Protein AF-A0A8H4YXK9-F1 (afdb_monomer)

Sequence (239 aa):
MLLSTPQQVDAAEDLKSILGGRIAGIFSDATMHTPVSVTDRALAEVRKYEADSCRLEAAALSGSGKNPISDLIAVEDIRALASSLPDIVKGEEDGPARELALYGAWLCGVCLGSQSMSLHHNLCHVLGGTFDLPHAQTHTAVLPHAVAYNAPVTKDTMKKLANVLPDSQGDAIQGLNKLLSQLKVKRALKEFGMKEEDIERATEITLLRPYQNPRKLDRSLIHELIRRAWAGEPARADL

Foldseek 3Di:
DAEAELVCVVVSVVVCVVVVVPDPDYDHNDDPDQDVVRVVVVVVVCVVQVVDQDALPQLQWAQDQDDVVSNVLSLQLLLLQLVLLLCVLVCDPDPPSVVSSVSSSVSVVVSVVRGDDGLLVLLLCLCCVVQVFRRPLSSLQLVLQNSLQLCVQSVVSQQSQLVRQPPCVSGNLSSSLVSSVSNVGDQASVVRPDDPVCLL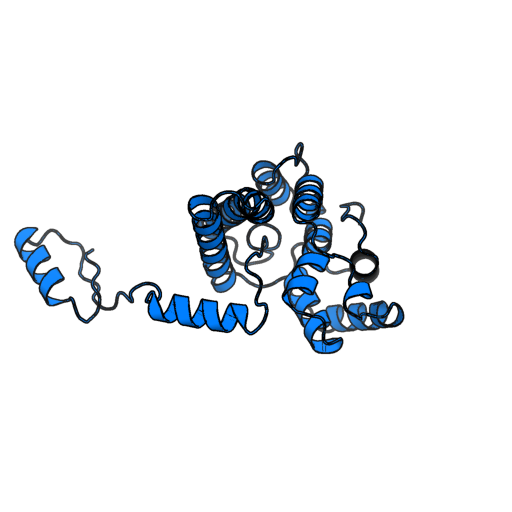VSLCSSPVDDDGTSDPDDSVSSSVSSVCSNGRHRHHNPD

InterPro domains:
  IPR039697 Iron-type alcohol dehydrogenase-like [PTHR11496] (65-230)
  IPR056798 Fe-containing alcohol dehydrogenase-like, C-terminal [PF25137] (65-230)

Nearest PDB structures (foldseek):
  3w5s-assembly1_B  TM=6.979E-01  e=1.175E-13  Rhizobium sp. MTP-10005
  3hl0-assembly1_B  TM=7.006E-01  e=4.838E-13  Agrobacterium fabrum str. C58
  3jzd-assembly1_B  TM=7.041E-01  e=2.088E-12  Cupriavidus pinatubonensis JMP134
  3iv7-assembly1_B  TM=6.778E-01  e=1.266E-10  Corynebacterium glutamicum
  4fr2-assembly1_A-2  TM=8.706E-01  e=1.662E-06  Oenococcus oeni ATCC BAA-1163

Secondary structure (DSSP, 8-state):
-EE--TT-HHHHHHHHHHTTT--S-EE-----S--HHHHHHHHHHHHHTT-------TTT--SS---HHHHHHHHHHHHHHHHHHHHHHHT--SSHHHHHHHHHHHHHHHHHHHS---HHHHHHHHHHHHH---HHHHHHHHHHHHHHHHGGG-HHHHHHHHHHSTT-TT-HHHHHHHHHHHTT----GGGGT--TTHHHHHHHHHHHS----SSPP-HHHHHHHHHHHHHTPPP-S--

pLDDT: mean 75.81, std 17.33, range [29.67, 96.88]

Organism: NCBI:txid48485

Solvent-accessible surface area (backbone atoms only — not comparable to full-atom values): 13112 Å² total; per-residue (Å²): 98,50,75,22,33,74,91,38,44,68,62,51,54,52,50,39,60,75,57,71,65,80,60,86,46,75,46,42,78,42,73,75,74,75,51,67,71,54,48,52,50,48,53,52,51,28,69,71,65,66,57,66,86,74,69,78,52,57,48,65,44,70,54,56,74,88,45,76,64,50,48,50,41,20,50,50,15,37,27,30,34,57,63,15,48,52,44,55,73,70,65,54,78,78,55,68,38,50,53,36,30,51,52,13,42,50,37,34,51,56,35,56,78,65,46,59,76,21,67,48,56,54,44,40,50,48,45,30,72,73,65,69,31,58,65,49,53,43,45,65,23,40,43,56,36,43,42,20,59,30,38,87,76,36,54,70,45,38,48,57,44,11,76,42,32,61,87,12,89,71,34,32,58,53,4,50,51,48,50,50,58,68,60,68,60,80,36,28,40,46,82,59,69,48,57,78,82,48,43,60,58,51,39,51,60,56,62,71,59,92,73,67,40,73,46,81,89,47,70,71,59,48,36,50,42,48,49,35,25,35,72,41,54,82,52,63,73,85,106

Mean predicted aligned error: 12.55 Å

Structure (mmCIF, N/CA/C/O backbone):
data_AF-A0A8H4YXK9-F1
#
_entry.id   AF-A0A8H4YXK9-F1
#
loop_
_atom_site.group_PDB
_atom_site.id
_atom_site.type_symbol
_atom_site.label_atom_id
_atom_site.label_alt_id
_atom_site.label_comp_id
_atom_site.label_asym_id
_atom_site.label_entity_id
_atom_site.label_seq_id
_atom_site.pdbx_PDB_ins_code
_atom_site.Cartn_x
_atom_site.Cartn_y
_atom_site.Cartn_z
_atom_site.occupancy
_atom_site.B_iso_or_equiv
_atom_site.auth_seq_id
_atom_site.auth_comp_id
_atom_site.auth_asym_id
_atom_site.auth_atom_id
_atom_site.pdbx_PDB_model_num
ATOM 1 N N . MET A 1 1 ? -13.801 36.413 4.578 1.00 48.12 1 MET A N 1
ATOM 2 C CA . MET A 1 1 ? -14.317 36.062 3.242 1.00 48.12 1 MET A CA 1
ATOM 3 C C . MET A 1 1 ? -15.538 35.196 3.473 1.00 48.12 1 MET A C 1
ATOM 5 O O . MET A 1 1 ? -15.411 34.250 4.240 1.00 48.12 1 MET A O 1
ATOM 9 N N . LEU A 1 2 ? -16.705 35.570 2.945 1.00 50.09 2 LEU A N 1
ATOM 10 C CA . LEU A 1 2 ? -17.923 34.761 3.068 1.00 50.09 2 LEU A CA 1
ATOM 11 C C . LEU A 1 2 ? -17.994 33.802 1.879 1.00 50.09 2 LEU A C 1
ATOM 13 O O . LEU A 1 2 ? -17.749 34.214 0.746 1.00 50.09 2 LEU A O 1
ATOM 17 N N . LEU A 1 3 ? -18.285 32.535 2.160 1.00 56.91 3 LEU A N 1
ATOM 18 C CA . LEU A 1 3 ? -18.421 31.480 1.164 1.00 56.91 3 LEU A CA 1
ATOM 19 C C . LEU A 1 3 ? -19.886 31.075 1.098 1.00 56.91 3 LEU A C 1
ATOM 21 O O . LEU A 1 3 ? -20.473 30.742 2.127 1.00 56.91 3 LEU A O 1
ATOM 25 N N . SER A 1 4 ? -20.460 31.094 -0.096 1.00 59.53 4 SER A N 1
ATOM 26 C CA . SER A 1 4 ? -21.808 30.590 -0.334 1.00 59.53 4 SER A CA 1
ATOM 27 C C . SER A 1 4 ? -21.852 29.756 -1.599 1.00 59.53 4 SER A C 1
ATOM 29 O O . SER A 1 4 ? -21.008 29.885 -2.487 1.00 59.53 4 SER A O 1
ATOM 31 N N . THR A 1 5 ? -22.839 28.868 -1.650 1.00 67.50 5 THR A N 1
ATOM 32 C CA . THR A 1 5 ? -23.223 28.212 -2.896 1.00 67.50 5 THR A CA 1
ATOM 33 C C . THR A 1 5 ? -23.936 29.216 -3.803 1.00 67.50 5 THR A C 1
ATOM 35 O O . THR A 1 5 ? -24.522 30.180 -3.289 1.00 67.50 5 THR A O 1
ATOM 38 N N . PRO A 1 6 ? -23.978 28.984 -5.127 1.00 70.94 6 PRO A N 1
ATOM 39 C CA . PRO A 1 6 ? -24.663 29.887 -6.053 1.00 70.94 6 PRO A CA 1
ATOM 40 C C . PRO A 1 6 ? -26.143 30.116 -5.710 1.00 70.94 6 PRO A C 1
ATOM 42 O O . PRO A 1 6 ? -26.721 31.129 -6.085 1.00 70.94 6 PRO A O 1
ATOM 45 N N . GLN A 1 7 ? -26.767 29.187 -4.978 1.00 69.19 7 GLN A N 1
ATOM 46 C CA . GLN A 1 7 ? -28.167 29.259 -4.555 1.00 69.19 7 GLN A CA 1
ATOM 47 C C . GLN A 1 7 ? -28.375 30.032 -3.239 1.00 69.19 7 GLN A C 1
ATOM 49 O O . GLN A 1 7 ? -29.514 30.270 -2.852 1.00 69.19 7 GLN A O 1
ATOM 54 N N . GLN A 1 8 ? -27.303 30.397 -2.530 1.00 67.56 8 GLN A N 1
ATOM 55 C CA . GLN A 1 8 ? -27.341 31.020 -1.199 1.00 67.56 8 GLN A CA 1
ATOM 56 C C . GLN A 1 8 ? -26.618 32.377 -1.167 1.00 67.56 8 GLN A C 1
ATOM 58 O O . GLN A 1 8 ? -26.137 32.817 -0.122 1.00 67.56 8 GLN A O 1
ATOM 63 N N . VAL A 1 9 ? -26.519 33.045 -2.318 1.00 75.62 9 VAL A N 1
ATOM 64 C CA . VAL A 1 9 ? -25.865 34.356 -2.460 1.00 75.62 9 VAL A CA 1
ATOM 65 C C . VAL A 1 9 ? -26.577 35.432 -1.648 1.00 75.62 9 VAL A C 1
ATOM 67 O O . VAL A 1 9 ? -25.913 36.184 -0.937 1.00 75.62 9 VAL A O 1
ATOM 70 N N . ASP A 1 10 ? -27.909 35.439 -1.666 1.00 75.94 10 ASP A N 1
ATOM 71 C CA . ASP A 1 10 ? -28.707 36.431 -0.939 1.00 75.94 10 ASP A CA 1
ATOM 72 C C . ASP A 1 10 ? -28.451 36.356 0.576 1.00 75.94 10 ASP A C 1
ATOM 74 O O . ASP A 1 10 ? -28.228 37.372 1.229 1.00 75.94 10 ASP A O 1
ATOM 78 N N . ALA A 1 11 ? -28.320 35.141 1.121 1.00 70.25 11 ALA A N 1
ATOM 79 C CA . ALA A 1 11 ? -27.986 34.931 2.530 1.00 70.25 11 ALA A CA 1
ATOM 80 C C . ALA A 1 11 ? -26.572 35.429 2.895 1.00 70.25 11 ALA A C 1
ATOM 82 O O . ALA A 1 11 ? -26.339 35.870 4.022 1.00 70.25 11 ALA A O 1
ATOM 83 N N . ALA A 1 12 ? -25.615 35.376 1.961 1.00 62.19 12 ALA A N 1
ATOM 84 C CA . ALA A 1 12 ? -24.266 35.904 2.171 1.00 62.19 12 ALA A CA 1
ATOM 85 C C . ALA A 1 12 ? -24.222 37.442 2.115 1.00 62.19 12 ALA A C 1
ATOM 87 O O . ALA A 1 12 ? -23.458 38.061 2.863 1.00 62.19 12 ALA A O 1
ATOM 88 N N . GLU A 1 13 ? -25.048 38.063 1.270 1.00 75.75 13 GLU A N 1
ATOM 89 C CA . GLU A 1 13 ? -25.206 39.523 1.199 1.00 75.75 13 GLU A CA 1
ATOM 90 C C . GLU A 1 13 ? -25.941 40.080 2.433 1.00 75.75 13 GLU A C 1
ATOM 92 O O . GLU A 1 13 ? -25.512 41.089 3.003 1.00 75.75 13 GLU A O 1
ATOM 97 N N . ASP A 1 14 ? -26.951 39.374 2.946 1.00 77.31 14 ASP A N 1
ATOM 98 C CA . ASP A 1 14 ? -27.609 39.727 4.210 1.00 77.31 14 ASP A CA 1
ATOM 99 C C . ASP A 1 14 ? -26.620 39.692 5.386 1.00 77.31 14 ASP A C 1
ATOM 101 O O . ASP A 1 14 ? -26.555 40.617 6.205 1.00 77.31 14 AS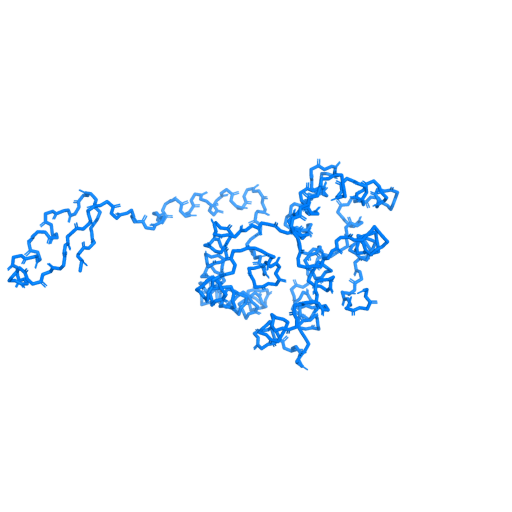P A O 1
ATOM 105 N N . LEU A 1 15 ? -25.761 38.667 5.438 1.00 64.69 15 LEU A N 1
ATOM 106 C CA . LEU A 1 15 ? -24.735 38.542 6.475 1.00 64.69 15 LEU A CA 1
ATOM 107 C C . LEU A 1 15 ? -23.676 39.654 6.391 1.00 64.69 15 LEU A C 1
ATOM 109 O O . LEU A 1 15 ? -23.200 40.142 7.415 1.00 64.69 15 LEU A O 1
ATOM 113 N N . LYS A 1 16 ? -23.313 40.095 5.182 1.00 69.12 16 LYS A N 1
ATOM 114 C CA . LYS A 1 16 ? -22.407 41.237 4.958 1.00 69.12 16 LYS A CA 1
ATOM 115 C C . LYS A 1 16 ? -22.995 42.542 5.491 1.00 69.12 16 LYS A C 1
ATOM 117 O O . LYS A 1 16 ? -22.248 43.350 6.053 1.00 69.12 16 LYS A O 1
ATOM 122 N N . SER A 1 17 ? -24.306 42.728 5.334 1.00 73.38 17 SER A N 1
ATOM 123 C CA . SER A 1 17 ? -25.036 43.877 5.875 1.00 73.38 17 SER A CA 1
ATOM 124 C C . SER A 1 17 ? -25.006 43.878 7.411 1.00 73.38 17 SER A C 1
ATOM 126 O O . SER A 1 17 ? -24.633 44.879 8.026 1.00 73.38 17 SER A O 1
ATOM 128 N N . ILE A 1 18 ? -25.248 42.719 8.036 1.00 73.81 18 ILE A N 1
ATOM 129 C CA . ILE A 1 18 ? -25.162 42.526 9.498 1.00 73.81 18 ILE A CA 1
ATOM 130 C C . ILE A 1 18 ? -23.738 42.764 10.029 1.00 73.81 18 ILE A C 1
ATOM 132 O O . ILE A 1 18 ? -23.553 43.368 11.084 1.00 73.81 18 ILE A O 1
ATOM 136 N N . LEU A 1 19 ? -22.713 42.329 9.291 1.00 62.09 19 LEU A N 1
ATOM 137 C CA . LEU A 1 19 ? -21.301 42.472 9.671 1.00 62.09 19 LEU A CA 1
ATOM 138 C C . LEU A 1 19 ? -20.723 43.875 9.389 1.00 62.09 19 LEU A C 1
ATOM 140 O O . LEU A 1 19 ? -19.514 44.092 9.526 1.00 62.09 19 LEU A O 1
ATOM 144 N N . GLY A 1 20 ? -21.563 44.836 8.989 1.00 70.62 20 GLY A N 1
ATOM 145 C CA . GLY A 1 20 ? -21.175 46.231 8.779 1.00 70.62 20 GLY A CA 1
ATOM 146 C C . GLY A 1 20 ? -20.099 46.409 7.706 1.00 70.62 20 GLY A C 1
ATOM 147 O O . GLY A 1 20 ? -19.230 47.270 7.844 1.00 70.62 20 GLY A O 1
ATOM 148 N N . GLY A 1 21 ? -20.092 45.551 6.680 1.00 58.91 21 GLY A N 1
ATOM 149 C CA . GLY A 1 21 ? -19.149 45.633 5.560 1.00 58.91 21 GLY A CA 1
ATOM 150 C C . GLY A 1 21 ? -17.699 45.247 5.881 1.00 58.91 21 GLY A C 1
ATOM 151 O O . GLY A 1 21 ? -16.841 45.361 5.008 1.00 58.91 21 GLY A O 1
ATOM 152 N N . ARG A 1 22 ? -17.391 44.751 7.089 1.00 62.31 22 ARG A N 1
ATOM 153 C CA . ARG A 1 22 ? -16.028 44.330 7.481 1.00 62.31 22 ARG A CA 1
ATOM 154 C C . ARG A 1 22 ? -15.685 42.921 6.992 1.00 62.31 22 ARG A C 1
ATOM 156 O O . ARG A 1 22 ? -15.296 42.057 7.775 1.00 62.31 22 ARG A O 1
ATOM 163 N N . ILE A 1 23 ? -15.832 42.673 5.694 1.00 61.47 23 ILE A N 1
ATOM 164 C CA . ILE A 1 23 ? -15.469 41.395 5.076 1.00 61.47 23 ILE A CA 1
ATOM 165 C C . ILE A 1 23 ? -14.460 41.607 3.948 1.00 61.47 23 ILE A C 1
ATOM 167 O O . ILE A 1 23 ? -14.556 42.554 3.180 1.00 61.47 23 ILE A O 1
ATOM 171 N N . ALA A 1 24 ? -13.501 40.687 3.829 1.00 53.31 24 ALA A N 1
ATOM 172 C CA . ALA A 1 24 ? -12.475 40.725 2.781 1.00 53.31 24 ALA A CA 1
ATOM 173 C C . ALA A 1 24 ? -13.008 40.417 1.361 1.00 53.31 24 ALA A C 1
ATOM 175 O O . ALA A 1 24 ? -12.283 40.602 0.392 1.00 53.31 24 ALA A O 1
ATOM 176 N N . GLY A 1 25 ? -14.245 39.919 1.233 1.00 61.25 25 GLY A N 1
ATOM 177 C CA . GLY A 1 25 ? -14.867 39.530 -0.038 1.00 61.25 25 GLY A CA 1
ATOM 178 C C . GLY A 1 25 ? -15.913 38.423 0.131 1.00 61.25 25 GLY A C 1
ATOM 179 O O . GLY A 1 25 ? -15.961 37.775 1.185 1.00 61.25 25 GLY A O 1
ATOM 180 N N . ILE A 1 26 ? -16.734 38.217 -0.900 1.00 66.62 26 ILE A N 1
ATOM 181 C CA . ILE A 1 26 ? -17.694 37.109 -1.021 1.00 66.62 26 ILE A CA 1
ATOM 182 C C . ILE A 1 26 ? -17.270 36.254 -2.215 1.00 66.62 26 ILE A C 1
ATOM 184 O O . ILE A 1 26 ? -16.967 36.795 -3.275 1.00 66.62 26 ILE A O 1
ATOM 188 N N . PHE A 1 27 ? -17.238 34.937 -2.033 1.00 61.22 27 PHE A N 1
ATOM 189 C CA . PHE A 1 27 ? -17.044 33.972 -3.110 1.00 61.22 27 PHE A CA 1
ATOM 190 C C . PHE A 1 27 ? -18.246 33.022 -3.125 1.00 61.22 27 PHE A C 1
ATOM 192 O O . PHE A 1 27 ? -18.444 32.235 -2.198 1.00 61.22 27 PHE A O 1
ATOM 199 N N . SER A 1 28 ? -19.068 33.164 -4.162 1.00 60.66 28 SER A N 1
ATOM 200 C CA . SER A 1 28 ? -20.403 32.566 -4.300 1.00 60.66 28 SER A CA 1
ATOM 201 C C . SER A 1 28 ? -20.448 31.299 -5.155 1.00 60.66 28 SER A C 1
ATOM 203 O O . SER A 1 28 ? -21.519 30.739 -5.361 1.00 60.66 28 SER A O 1
ATOM 205 N N . ASP A 1 29 ? -19.299 30.836 -5.646 1.00 56.34 29 ASP A N 1
ATOM 206 C CA . ASP A 1 29 ? -19.180 29.590 -6.413 1.00 56.34 29 ASP A CA 1
ATOM 207 C C . ASP A 1 29 ? -18.683 28.431 -5.538 1.00 56.34 29 ASP A C 1
ATOM 209 O O . ASP A 1 29 ? -18.091 27.461 -6.022 1.00 56.34 29 ASP A O 1
ATOM 213 N N . ALA A 1 30 ? -18.894 28.513 -4.219 1.00 50.09 30 ALA A N 1
ATOM 214 C CA . ALA A 1 30 ? -18.532 27.420 -3.334 1.00 50.09 30 ALA A CA 1
ATOM 215 C C . ALA A 1 30 ? -19.411 26.209 -3.673 1.00 50.09 30 ALA A C 1
ATOM 217 O O . ALA A 1 30 ? -20.628 26.219 -3.502 1.00 50.09 30 ALA A O 1
ATOM 218 N N . THR A 1 31 ? -18.797 25.147 -4.183 1.00 46.91 31 THR A N 1
ATOM 219 C CA . THR A 1 31 ? -19.505 23.896 -4.453 1.00 46.91 31 THR A CA 1
ATOM 220 C C . THR A 1 31 ? -19.620 23.130 -3.139 1.00 46.91 31 THR A C 1
ATOM 222 O O . THR A 1 31 ? -18.604 22.898 -2.479 1.00 46.91 31 THR A O 1
ATOM 225 N N . MET A 1 32 ? -20.838 22.752 -2.728 1.00 40.69 32 MET A N 1
ATOM 226 C CA . MET A 1 32 ? -20.989 21.869 -1.568 1.00 40.69 32 MET A CA 1
ATOM 227 C C . MET A 1 32 ? -20.260 20.559 -1.847 1.00 40.69 32 MET A C 1
ATOM 229 O O . MET A 1 32 ? -20.418 19.962 -2.914 1.00 40.69 32 MET A O 1
ATOM 233 N N . HIS A 1 33 ? -19.471 20.125 -0.866 1.00 52.78 33 HIS A N 1
ATOM 234 C CA . HIS A 1 33 ? -18.945 18.768 -0.786 1.00 52.78 33 HIS A CA 1
ATOM 235 C C . HIS A 1 33 ? -20.072 17.780 -1.103 1.00 52.78 33 HIS A C 1
ATOM 237 O O . HIS A 1 33 ? -21.235 18.022 -0.776 1.00 52.78 33 HIS A O 1
ATOM 243 N N . THR A 1 34 ? -19.701 16.719 -1.815 1.00 40.50 34 THR A N 1
ATOM 244 C CA . THR A 1 34 ? -20.564 15.754 -2.498 1.00 40.50 34 THR A CA 1
ATOM 245 C C . THR A 1 34 ? -21.905 15.547 -1.779 1.00 40.50 34 THR A C 1
ATOM 247 O O . THR A 1 34 ? -21.900 15.088 -0.634 1.00 40.50 34 THR A O 1
ATOM 250 N N . PRO A 1 35 ? -23.054 15.873 -2.412 1.00 52.06 35 PRO A N 1
ATOM 251 C CA . PRO A 1 35 ? -24.367 15.649 -1.816 1.00 52.06 35 PRO A CA 1
ATOM 252 C C . PRO A 1 35 ? -24.483 14.214 -1.303 1.00 52.06 35 PRO A C 1
ATOM 254 O O . PRO A 1 35 ? -24.016 13.298 -1.978 1.00 52.06 35 PRO A O 1
ATOM 257 N N . VAL A 1 36 ? -25.131 14.000 -0.154 1.00 49.38 36 VAL A N 1
ATOM 258 C CA . VAL A 1 36 ? -25.289 12.656 0.442 1.00 49.38 36 VAL A CA 1
ATOM 259 C C . VAL A 1 36 ? -25.860 11.664 -0.576 1.00 49.38 36 VAL A C 1
ATOM 261 O O . VAL A 1 36 ? -25.389 10.544 -0.661 1.00 49.38 36 VAL A O 1
ATOM 264 N N . SER A 1 37 ? -26.746 12.110 -1.469 1.00 45.97 37 SER A N 1
ATOM 265 C CA . SER A 1 37 ? -27.282 11.298 -2.568 1.00 45.97 37 SER A CA 1
ATOM 266 C C . SER A 1 37 ? -26.252 10.893 -3.633 1.00 45.97 37 SER A C 1
ATOM 268 O O . SER A 1 37 ? -26.399 9.850 -4.267 1.00 45.97 37 SER A O 1
ATOM 270 N N . VAL A 1 38 ? -25.208 11.693 -3.855 1.00 47.91 38 VAL A N 1
ATOM 271 C CA . VAL A 1 38 ? -24.070 11.350 -4.720 1.00 47.91 38 VAL A CA 1
ATOM 272 C C . VAL A 1 38 ? -23.116 10.416 -3.982 1.00 47.91 38 VAL A C 1
ATOM 274 O O . VAL A 1 38 ? -22.637 9.469 -4.594 1.00 47.91 38 VAL A O 1
ATOM 277 N N . THR A 1 39 ? -22.904 10.616 -2.679 1.00 43.12 39 THR A N 1
ATOM 278 C CA . THR A 1 39 ? -22.145 9.690 -1.824 1.00 43.12 39 THR A CA 1
ATOM 279 C C . THR A 1 39 ? -22.833 8.329 -1.728 1.00 43.12 39 THR A C 1
ATOM 281 O O . THR A 1 39 ? -22.174 7.316 -1.900 1.00 43.12 39 THR A O 1
ATOM 284 N N . ASP A 1 40 ? -24.153 8.275 -1.574 1.00 51.25 40 ASP A N 1
ATOM 285 C CA . ASP A 1 40 ? -24.931 7.033 -1.534 1.00 51.25 40 ASP A CA 1
ATOM 286 C C . ASP A 1 40 ? -24.907 6.309 -2.878 1.00 51.25 40 ASP A C 1
ATOM 288 O O . ASP A 1 40 ? -24.752 5.090 -2.930 1.00 51.25 40 ASP A O 1
ATOM 292 N N . ARG A 1 41 ? -24.993 7.052 -3.988 1.00 51.66 41 ARG A N 1
ATOM 293 C CA . ARG A 1 41 ? -24.840 6.492 -5.339 1.00 51.66 41 ARG A CA 1
ATOM 294 C C . ARG A 1 41 ? -23.415 6.013 -5.602 1.00 51.66 41 ARG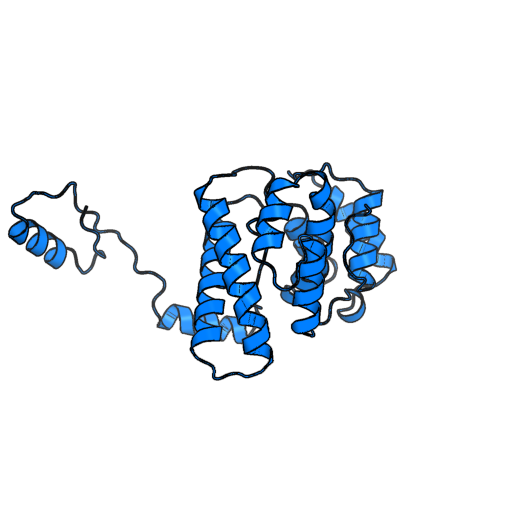 A C 1
ATOM 296 O O . ARG A 1 41 ? -23.243 4.960 -6.205 1.00 51.66 41 ARG A O 1
ATOM 303 N N . ALA A 1 42 ? -22.408 6.742 -5.128 1.00 43.03 42 ALA A N 1
ATOM 304 C CA . ALA A 1 42 ? -21.013 6.330 -5.208 1.00 43.03 42 ALA A CA 1
ATOM 305 C C . ALA A 1 42 ? -20.756 5.091 -4.340 1.00 43.03 42 ALA A C 1
ATOM 307 O O . ALA A 1 42 ? -20.137 4.156 -4.821 1.00 43.03 42 ALA A O 1
ATOM 308 N N . LEU A 1 43 ? -21.299 5.019 -3.120 1.00 45.84 43 LEU A N 1
ATOM 309 C CA . LEU A 1 43 ? -21.234 3.850 -2.236 1.00 45.84 43 LEU A CA 1
ATOM 310 C C . LEU A 1 43 ? -22.004 2.648 -2.805 1.00 45.84 43 LEU A C 1
ATOM 312 O O . LEU A 1 43 ? -21.609 1.506 -2.580 1.00 45.84 43 LEU A O 1
ATOM 316 N N . ALA A 1 44 ? -23.094 2.878 -3.540 1.00 47.75 44 ALA A N 1
ATOM 317 C CA . ALA A 1 44 ? -23.831 1.830 -4.240 1.00 47.75 44 ALA A CA 1
ATOM 318 C C . ALA A 1 44 ? -23.044 1.280 -5.440 1.00 47.75 44 ALA A C 1
ATOM 320 O O . ALA A 1 44 ? -22.992 0.066 -5.615 1.00 47.75 44 ALA A O 1
ATOM 321 N N . GLU A 1 45 ? -22.377 2.136 -6.219 1.00 45.53 45 GLU A N 1
ATOM 322 C CA . GLU A 1 45 ? -21.472 1.701 -7.294 1.00 45.53 45 GLU A CA 1
ATOM 323 C C . GLU A 1 45 ? -20.187 1.061 -6.730 1.00 45.53 45 GLU A C 1
ATOM 325 O O . GLU A 1 45 ? -19.738 0.039 -7.236 1.00 45.53 45 GLU A O 1
ATOM 330 N N . VAL A 1 46 ? -19.651 1.556 -5.612 1.00 41.06 46 VAL A N 1
ATOM 331 C CA . VAL A 1 46 ? -18.517 0.958 -4.885 1.00 41.06 46 VAL A CA 1
ATOM 332 C C . VAL A 1 46 ? -18.831 -0.468 -4.424 1.00 41.06 46 VAL A C 1
ATOM 334 O O . VAL A 1 46 ? -18.008 -1.360 -4.608 1.00 41.06 46 VAL A O 1
ATOM 337 N N . ARG A 1 47 ? -20.042 -0.725 -3.910 1.00 43.06 47 ARG A N 1
ATOM 338 C CA . ARG A 1 47 ? -20.510 -2.087 -3.573 1.00 43.06 47 ARG A CA 1
ATOM 339 C C . ARG A 1 47 ? -20.704 -2.979 -4.799 1.00 43.06 47 ARG A C 1
ATOM 341 O O . ARG A 1 47 ? -20.658 -4.196 -4.675 1.00 43.06 47 ARG A O 1
ATOM 348 N N . LYS A 1 48 ? -20.945 -2.382 -5.966 1.00 36.34 48 LYS A N 1
ATOM 349 C CA . LYS A 1 48 ? -21.180 -3.078 -7.236 1.00 36.34 48 LYS A CA 1
ATOM 350 C C . LYS A 1 48 ? -19.881 -3.509 -7.922 1.00 36.34 48 LYS A C 1
ATOM 352 O O . LYS A 1 48 ? -19.890 -4.501 -8.640 1.00 36.34 48 LYS A O 1
ATOM 357 N N . TYR A 1 49 ? -18.791 -2.776 -7.691 1.00 34.72 49 TYR A N 1
ATOM 358 C CA . TYR A 1 49 ? -17.464 -3.038 -8.260 1.00 34.72 49 TYR A CA 1
ATOM 359 C C . TYR A 1 49 ? -16.437 -3.563 -7.246 1.00 34.72 49 TYR A C 1
ATOM 361 O O . TYR A 1 49 ? -15.259 -3.613 -7.583 1.00 34.72 49 TYR A O 1
ATOM 369 N N . GLU A 1 50 ? -16.846 -3.902 -6.015 1.00 33.28 50 GLU A N 1
ATOM 370 C CA . GLU A 1 50 ? -15.915 -4.218 -4.912 1.00 33.28 50 GLU A CA 1
ATOM 371 C C . GLU A 1 50 ? -14.798 -3.157 -4.780 1.00 33.28 50 GLU A C 1
ATOM 373 O O . GLU A 1 50 ? -13.615 -3.462 -4.638 1.00 33.28 50 GLU A O 1
ATOM 378 N N . ALA A 1 51 ? -15.150 -1.873 -4.914 1.00 29.67 51 ALA A N 1
ATOM 379 C CA . ALA A 1 51 ? -14.166 -0.797 -4.945 1.00 29.67 51 ALA A CA 1
ATOM 380 C C . ALA A 1 51 ? -13.678 -0.480 -3.521 1.00 29.67 51 ALA A C 1
ATOM 382 O O . ALA A 1 51 ? -14.226 0.380 -2.833 1.00 29.67 51 ALA A O 1
ATOM 383 N N . ASP A 1 52 ? -12.649 -1.196 -3.070 1.00 37.19 52 ASP A N 1
ATOM 384 C CA . ASP A 1 52 ? -12.171 -1.088 -1.694 1.00 37.19 52 ASP A CA 1
ATOM 385 C C . ASP A 1 52 ? -11.583 0.291 -1.365 1.00 37.19 52 ASP A C 1
ATOM 387 O O . ASP A 1 52 ? -10.580 0.764 -1.914 1.00 37.19 52 ASP A O 1
ATOM 391 N N . SER A 1 53 ? -12.208 0.908 -0.370 1.00 30.69 53 SER A N 1
ATOM 392 C CA . SER A 1 53 ? -11.693 2.017 0.412 1.00 30.69 53 SER A CA 1
ATOM 393 C C . SER A 1 53 ? -10.584 1.528 1.344 1.00 30.69 53 SER A C 1
ATOM 395 O O . SER A 1 53 ? -10.879 0.909 2.364 1.00 30.69 53 SER A O 1
ATOM 397 N N . CYS A 1 54 ? -9.327 1.817 1.001 1.00 30.52 54 CYS A N 1
ATOM 398 C CA . CYS A 1 54 ? -8.240 2.202 1.915 1.00 30.52 54 CYS A CA 1
ATOM 399 C C . CYS A 1 54 ? -6.913 2.229 1.138 1.00 30.52 54 CYS A C 1
ATOM 401 O O . CYS A 1 54 ? -6.416 1.184 0.718 1.00 30.52 54 CYS A O 1
ATOM 403 N N . ARG A 1 55 ? -6.315 3.410 0.936 1.00 41.47 55 ARG A N 1
ATOM 404 C CA . ARG A 1 55 ? -5.004 3.542 0.277 1.00 41.47 55 ARG A CA 1
ATOM 405 C C . ARG A 1 55 ? -4.054 4.364 1.139 1.00 41.47 55 ARG A C 1
ATOM 407 O O . ARG A 1 55 ? -4.175 5.577 1.212 1.00 41.47 55 ARG A O 1
ATOM 414 N N . LEU A 1 56 ? -3.085 3.697 1.767 1.00 38.03 56 LEU A N 1
ATOM 415 C CA . LEU A 1 56 ? -2.067 4.284 2.662 1.00 38.03 56 LEU A CA 1
ATOM 416 C C . LEU A 1 56 ? -0.935 5.020 1.902 1.00 38.03 56 LEU A C 1
ATOM 418 O O . LEU A 1 56 ? 0.232 4.972 2.292 1.00 38.03 56 LEU A O 1
ATOM 422 N N . GLU A 1 57 ? -1.227 5.633 0.757 1.00 45.75 57 GLU A N 1
ATOM 423 C CA . GLU A 1 57 ? -0.196 5.972 -0.233 1.00 45.75 57 GLU A CA 1
ATOM 424 C C . GLU A 1 57 ? 0.417 7.361 -0.099 1.00 45.75 57 GLU A C 1
ATOM 426 O O . GLU A 1 57 ? 1.556 7.576 -0.520 1.00 45.75 57 GLU A O 1
ATOM 431 N N . ALA A 1 58 ? -0.299 8.303 0.504 1.00 41.34 58 ALA A N 1
ATOM 432 C CA . ALA A 1 58 ? 0.013 9.713 0.337 1.00 41.34 58 ALA A CA 1
ATOM 433 C C . ALA A 1 58 ? 1.316 10.162 1.022 1.00 41.34 58 ALA A C 1
ATOM 435 O O . ALA A 1 58 ? 1.943 11.125 0.581 1.00 41.34 58 ALA A O 1
ATOM 436 N N . ALA A 1 59 ? 1.755 9.472 2.082 1.00 41.03 59 ALA A N 1
ATOM 437 C CA . ALA A 1 59 ? 2.973 9.855 2.796 1.00 41.03 59 ALA A CA 1
ATOM 438 C C . ALA A 1 59 ? 4.196 9.093 2.276 1.00 41.03 59 ALA A C 1
ATOM 440 O O . ALA A 1 59 ? 5.304 9.630 2.290 1.00 41.03 59 ALA A O 1
ATOM 441 N N . ALA A 1 60 ? 4.009 7.848 1.824 1.00 41.88 60 ALA A N 1
ATOM 442 C CA . ALA A 1 60 ? 5.087 6.879 1.649 1.00 41.88 60 ALA A CA 1
ATOM 443 C C . ALA A 1 60 ? 5.901 7.038 0.350 1.00 41.88 60 ALA A C 1
ATOM 445 O O . ALA A 1 60 ? 6.998 6.484 0.245 1.00 41.88 60 ALA A O 1
ATOM 446 N N . LEU A 1 61 ? 5.381 7.759 -0.649 1.00 49.22 61 LEU A N 1
ATOM 447 C CA . LEU A 1 61 ? 5.724 7.468 -2.046 1.00 49.22 61 LEU A CA 1
ATOM 448 C C . LEU A 1 61 ? 6.102 8.663 -2.938 1.00 49.22 61 LEU A C 1
ATOM 450 O O . LEU A 1 61 ? 6.362 8.465 -4.127 1.00 49.22 61 LEU A O 1
ATOM 454 N N . SER A 1 62 ? 6.211 9.880 -2.410 1.00 47.53 62 SER A N 1
ATOM 455 C CA . SER A 1 62 ? 6.174 11.074 -3.272 1.00 47.53 62 SER A CA 1
ATOM 456 C C . SER A 1 62 ? 7.567 11.613 -3.624 1.00 47.53 62 SER A C 1
ATOM 458 O O . SER A 1 62 ? 8.290 12.144 -2.777 1.00 47.53 62 SER A O 1
ATOM 460 N N . GLY A 1 63 ? 7.941 11.468 -4.901 1.00 44.84 63 GLY A N 1
ATOM 461 C CA . GLY A 1 63 ? 9.187 11.972 -5.499 1.00 44.84 63 GLY A CA 1
ATOM 462 C C . GLY A 1 63 ? 9.126 13.423 -6.006 1.00 44.84 63 GLY A C 1
ATOM 463 O O . GLY A 1 63 ? 10.167 14.061 -6.112 1.00 44.84 63 GLY A O 1
ATOM 464 N N . SER A 1 64 ? 7.938 13.983 -6.265 1.00 40.44 64 SER A N 1
ATOM 465 C CA . SER A 1 64 ? 7.760 15.361 -6.761 1.00 40.44 64 SER A CA 1
ATOM 466 C C . SER A 1 64 ? 6.423 15.954 -6.301 1.00 40.44 64 SER A C 1
ATOM 468 O O . SER A 1 64 ? 5.417 15.255 -6.308 1.00 40.44 64 SER A O 1
ATOM 470 N N . GLY A 1 65 ? 6.405 17.230 -5.888 1.00 48.66 65 GLY A N 1
ATOM 471 C CA . GLY A 1 65 ? 5.187 17.922 -5.424 1.00 48.66 65 GLY A CA 1
ATOM 472 C C . GLY A 1 65 ? 4.962 17.943 -3.904 1.00 48.66 65 GLY A C 1
ATOM 473 O O . GLY A 1 65 ? 3.872 18.295 -3.459 1.00 48.66 65 GLY A O 1
ATOM 474 N N . LYS A 1 66 ? 5.980 17.595 -3.098 1.00 55.50 66 LYS A N 1
ATOM 475 C CA . LYS A 1 66 ? 5.906 17.674 -1.630 1.00 55.50 66 LYS A CA 1
ATOM 476 C C . LYS A 1 66 ? 5.545 19.089 -1.193 1.00 55.50 66 LYS A C 1
ATOM 478 O O . LYS A 1 66 ? 6.293 20.031 -1.449 1.00 55.50 66 LYS A O 1
ATOM 483 N N . ASN A 1 67 ? 4.441 19.216 -0.474 1.00 62.09 67 ASN A N 1
ATOM 484 C CA . ASN A 1 67 ? 4.150 20.405 0.302 1.00 62.09 67 ASN A CA 1
ATOM 485 C C . ASN A 1 67 ? 3.746 19.976 1.726 1.00 62.09 67 ASN A C 1
ATOM 487 O O . ASN A 1 67 ? 3.199 18.883 1.900 1.00 62.09 67 ASN A O 1
ATOM 491 N N . PRO A 1 68 ? 4.011 20.806 2.749 1.00 68.88 68 PRO A N 1
ATOM 492 C CA . PRO A 1 68 ? 3.738 20.444 4.140 1.00 68.88 68 PRO A CA 1
ATOM 493 C C . PRO A 1 68 ? 2.271 20.098 4.430 1.00 68.88 68 PRO A C 1
ATOM 495 O O . PRO A 1 68 ? 2.003 19.343 5.358 1.00 68.88 68 PRO A O 1
ATOM 498 N N . ILE A 1 69 ? 1.330 20.635 3.646 1.00 74.19 69 ILE A N 1
ATOM 499 C CA . ILE A 1 69 ? -0.104 20.382 3.812 1.00 74.19 69 ILE A CA 1
ATOM 500 C C . ILE A 1 69 ? -0.455 18.974 3.340 1.00 74.19 69 ILE A C 1
ATOM 502 O O . ILE A 1 69 ? -1.103 18.236 4.071 1.00 74.19 69 ILE A O 1
ATOM 506 N N . SER A 1 70 ? 0.017 18.564 2.165 1.00 71.50 70 SER A N 1
ATOM 507 C CA . SER A 1 70 ? -0.202 17.208 1.669 1.00 71.50 70 SER A CA 1
ATOM 508 C C . SER A 1 70 ? 0.479 16.166 2.557 1.00 71.50 70 SER A C 1
ATOM 510 O O . SER A 1 70 ? -0.110 15.124 2.803 1.00 71.50 70 SER A O 1
ATOM 512 N N . ASP A 1 71 ? 1.665 16.456 3.104 1.00 74.50 71 ASP A N 1
ATOM 513 C CA . ASP A 1 71 ? 2.317 15.592 4.099 1.00 74.50 71 ASP A CA 1
ATOM 514 C C . ASP A 1 71 ? 1.466 15.439 5.375 1.00 74.50 71 ASP A C 1
ATOM 516 O O . ASP A 1 71 ? 1.393 14.349 5.941 1.00 74.50 71 ASP A O 1
ATOM 520 N N . LEU A 1 72 ? 0.839 16.524 5.841 1.00 80.56 72 LEU A N 1
ATOM 521 C CA . LEU A 1 72 ? -0.024 16.510 7.023 1.00 80.56 72 LEU A CA 1
ATOM 522 C C . LEU A 1 72 ? -1.296 15.690 6.775 1.00 80.56 72 LEU A C 1
ATOM 524 O O . LEU A 1 72 ? -1.625 14.823 7.581 1.00 80.56 72 LEU A O 1
ATOM 528 N N 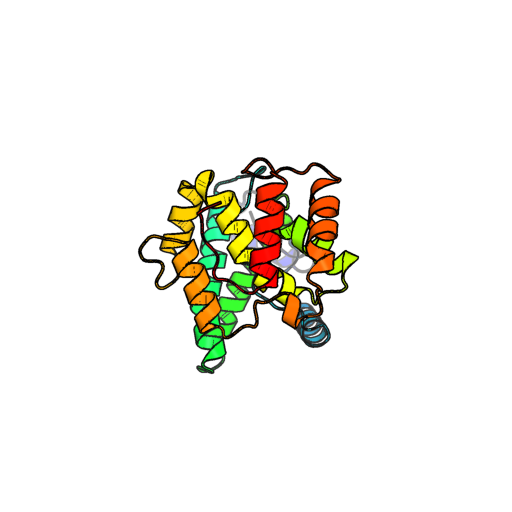. ILE A 1 73 ? -1.974 15.942 5.650 1.00 82.31 73 ILE A N 1
ATOM 529 C CA . ILE A 1 73 ? -3.181 15.212 5.234 1.00 82.31 73 ILE A CA 1
ATOM 530 C C . ILE A 1 73 ? -2.861 13.722 5.080 1.00 82.31 73 ILE A C 1
ATOM 532 O O . ILE A 1 73 ? -3.609 12.885 5.571 1.00 82.31 73 ILE A O 1
ATOM 536 N N . ALA A 1 74 ? -1.718 13.399 4.476 1.00 80.44 74 ALA A N 1
ATOM 537 C CA . ALA A 1 74 ? -1.278 12.032 4.261 1.00 80.44 74 ALA A CA 1
ATOM 538 C C . ALA A 1 74 ? -1.031 11.251 5.556 1.00 80.44 74 ALA A C 1
ATOM 540 O O . ALA A 1 74 ? -1.413 10.096 5.693 1.00 80.44 74 ALA A O 1
ATOM 541 N N . VAL A 1 75 ? -0.355 11.865 6.526 1.00 86.44 75 VAL A N 1
ATOM 542 C CA . VAL A 1 75 ? -0.106 11.211 7.817 1.00 86.44 75 VAL A CA 1
ATOM 543 C C . VAL A 1 75 ? -1.420 10.993 8.570 1.00 86.44 75 VAL A C 1
ATOM 545 O O . VAL A 1 75 ? -1.596 9.950 9.200 1.00 86.44 75 VAL A O 1
ATOM 548 N N . GLU A 1 76 ? -2.345 11.949 8.480 1.00 88.50 76 GLU A N 1
ATOM 549 C CA . GLU A 1 76 ? -3.655 11.858 9.118 1.00 88.50 76 GLU A CA 1
ATOM 550 C C . GLU A 1 76 ? -4.557 10.804 8.466 1.00 88.50 76 GLU A C 1
ATOM 552 O O . GLU A 1 76 ? -5.232 10.060 9.179 1.00 88.50 76 GLU A O 1
ATOM 557 N N . ASP A 1 77 ? -4.526 10.675 7.136 1.00 86.50 77 ASP A N 1
ATOM 558 C CA . ASP A 1 77 ? -5.277 9.635 6.431 1.00 86.50 77 ASP A CA 1
ATOM 559 C C . ASP A 1 77 ? -4.813 8.231 6.842 1.00 86.50 77 ASP A C 1
ATOM 561 O O . ASP A 1 77 ? -5.633 7.385 7.213 1.00 86.50 77 ASP A O 1
ATOM 565 N N . ILE A 1 78 ? -3.495 8.027 6.912 1.00 87.62 78 ILE A N 1
ATOM 566 C CA . ILE A 1 78 ? -2.883 6.761 7.306 1.00 87.62 78 ILE A CA 1
ATOM 567 C C . ILE A 1 78 ? -3.248 6.439 8.745 1.00 87.62 78 ILE A C 1
ATOM 569 O O . ILE A 1 78 ? -3.630 5.307 9.033 1.00 87.62 78 ILE A O 1
ATOM 573 N N . ARG A 1 79 ? -3.163 7.426 9.642 1.00 91.50 79 ARG A N 1
ATOM 574 C CA . ARG A 1 79 ? -3.546 7.270 11.046 1.00 91.50 79 ARG A CA 1
ATOM 575 C C . ARG A 1 79 ? -5.007 6.846 11.166 1.00 91.50 79 ARG A C 1
ATOM 577 O O . ARG A 1 79 ? -5.291 5.862 11.845 1.00 91.50 79 ARG A O 1
ATOM 584 N N . ALA A 1 80 ? -5.915 7.568 10.508 1.00 89.06 80 ALA A N 1
ATOM 585 C CA . ALA A 1 80 ? -7.350 7.315 10.569 1.00 89.06 80 ALA A CA 1
ATOM 586 C C . ALA A 1 80 ? -7.702 5.916 10.047 1.00 89.06 80 ALA A C 1
ATOM 588 O O . ALA A 1 80 ? -8.454 5.183 10.693 1.00 89.06 80 ALA A O 1
ATOM 589 N N . LEU A 1 81 ? -7.124 5.513 8.914 1.00 86.19 81 LEU A N 1
ATOM 590 C CA . LEU A 1 81 ? -7.352 4.201 8.308 1.00 86.19 81 LEU A CA 1
ATOM 591 C C . LEU A 1 81 ? -6.726 3.069 9.134 1.00 86.19 81 LEU A C 1
ATOM 593 O O . LEU A 1 81 ? -7.378 2.059 9.392 1.00 86.19 81 LEU A O 1
ATOM 597 N N . ALA A 1 82 ? -5.487 3.238 9.596 1.00 86.94 82 ALA A N 1
ATOM 598 C CA . ALA A 1 82 ? -4.788 2.223 10.377 1.00 86.94 82 ALA A CA 1
ATOM 599 C C . ALA A 1 82 ? -5.448 1.961 11.739 1.00 86.94 82 ALA A C 1
ATOM 601 O O . ALA A 1 82 ? -5.404 0.827 12.212 1.00 86.94 82 ALA A O 1
ATOM 602 N N . SER A 1 83 ? -6.079 2.971 12.353 1.00 88.69 83 SER A N 1
ATOM 603 C CA . SER A 1 83 ? -6.833 2.785 13.596 1.00 88.69 83 SER A CA 1
ATOM 604 C C . SER A 1 83 ? -8.245 2.239 13.375 1.00 88.69 83 SER A C 1
ATOM 606 O O . SER A 1 83 ? -8.705 1.443 14.178 1.00 88.69 83 SER A O 1
ATOM 608 N N . SER A 1 84 ? -8.942 2.650 12.311 1.00 85.19 84 SER A N 1
ATOM 609 C CA . SER A 1 84 ? -10.359 2.293 12.114 1.00 85.19 84 SER A CA 1
ATOM 610 C C . SER A 1 84 ? -10.576 0.915 11.495 1.00 85.19 84 SER A C 1
ATOM 612 O O . SER A 1 84 ? -11.505 0.205 11.878 1.00 85.19 84 SER A O 1
ATOM 614 N N . LEU A 1 85 ? -9.739 0.513 10.535 1.00 83.00 85 LEU A N 1
ATOM 615 C CA . LEU A 1 85 ? -9.961 -0.728 9.796 1.00 83.00 85 LEU A CA 1
ATOM 616 C C . LEU A 1 85 ? -9.932 -1.991 10.674 1.00 83.00 85 LEU A C 1
ATOM 618 O O . LEU A 1 85 ? -10.794 -2.849 10.469 1.00 83.00 85 LEU A O 1
ATOM 622 N N . PRO A 1 86 ? -9.008 -2.146 11.647 1.00 84.81 86 PRO A N 1
ATOM 623 C CA . PRO A 1 86 ? -9.032 -3.306 12.533 1.00 84.81 86 PRO A CA 1
ATOM 624 C C . PRO A 1 86 ? -10.336 -3.428 13.326 1.00 84.81 86 PRO A C 1
ATOM 626 O O . PRO A 1 86 ? -10.814 -4.543 13.521 1.00 84.81 86 PRO A O 1
ATOM 629 N N . ASP A 1 87 ? -10.924 -2.310 13.751 1.00 82.44 87 ASP A N 1
ATOM 630 C CA . ASP A 1 87 ? -12.158 -2.302 14.544 1.00 82.44 87 ASP A CA 1
ATOM 631 C C . ASP A 1 87 ? -13.385 -2.609 13.672 1.00 82.44 87 ASP A C 1
ATOM 633 O O . ASP A 1 87 ? -14.236 -3.410 14.064 1.00 82.44 87 ASP A O 1
ATOM 637 N N . ILE A 1 88 ? -13.408 -2.113 12.426 1.00 80.75 88 ILE A N 1
ATOM 638 C CA . ILE A 1 88 ? -14.416 -2.501 11.422 1.00 80.75 88 ILE A CA 1
ATOM 639 C C . ILE A 1 88 ? -14.379 -4.015 11.166 1.00 80.75 88 ILE A C 1
ATOM 641 O O . ILE A 1 88 ? -15.427 -4.655 11.089 1.00 80.75 88 ILE A O 1
ATOM 645 N N . VAL A 1 89 ? -13.187 -4.613 11.061 1.00 79.00 89 VAL A N 1
ATOM 646 C CA . VAL A 1 89 ? -13.030 -6.063 10.836 1.00 79.00 89 VAL A CA 1
ATOM 647 C C . VAL A 1 89 ? -13.486 -6.893 12.045 1.00 79.00 89 VAL A C 1
ATOM 649 O O . VAL A 1 89 ? -13.944 -8.023 11.868 1.00 79.00 89 VAL A O 1
ATOM 652 N N . LYS A 1 90 ? -13.385 -6.363 13.270 1.00 79.50 90 LYS A N 1
ATOM 653 C CA . LYS A 1 90 ? -13.876 -7.034 14.489 1.00 79.50 90 LYS A CA 1
ATOM 654 C C . LYS A 1 90 ? -15.398 -6.968 14.647 1.00 79.50 90 LYS A C 1
ATOM 656 O O . LYS A 1 90 ? -15.934 -7.748 15.430 1.00 79.50 90 LYS A O 1
ATOM 661 N N . GLY A 1 91 ? -16.079 -6.089 13.911 1.00 68.06 91 GLY A N 1
ATOM 662 C CA . GLY A 1 91 ? -17.528 -5.908 14.006 1.00 68.06 91 GLY A CA 1
ATOM 663 C C . GLY A 1 91 ? -17.972 -5.108 15.234 1.00 68.06 91 GLY A C 1
ATOM 664 O O . GLY A 1 91 ? -19.068 -5.339 15.738 1.00 68.06 91 GLY A O 1
ATOM 665 N N . GLU A 1 92 ? -17.125 -4.205 15.740 1.00 62.03 92 GLU A N 1
ATOM 666 C CA . GLU A 1 92 ? -17.519 -3.239 16.775 1.00 62.03 92 GLU A CA 1
ATOM 667 C C . GLU A 1 92 ? -18.534 -2.232 16.185 1.00 62.03 92 GLU A C 1
ATOM 669 O O . GLU A 1 92 ? -18.437 -1.890 15.006 1.00 62.03 92 GLU A O 1
ATOM 674 N N . GLU A 1 93 ? -19.543 -1.820 16.970 1.00 54.94 93 GLU A N 1
ATOM 675 C CA . GLU A 1 93 ? -20.750 -1.121 16.487 1.00 54.94 93 GLU A CA 1
ATOM 676 C C . GLU A 1 93 ? -20.460 0.009 15.473 1.00 54.94 93 GLU A C 1
ATOM 678 O O . GLU A 1 93 ? -19.676 0.929 15.709 1.00 54.94 93 GLU A O 1
ATOM 683 N N . ASP A 1 94 ? -21.151 -0.082 14.332 1.00 58.38 94 ASP A N 1
ATOM 684 C CA . ASP A 1 94 ? -20.817 0.446 13.001 1.00 58.38 94 ASP A CA 1
ATOM 685 C C . ASP A 1 94 ? -20.655 1.976 12.834 1.00 58.38 94 ASP A C 1
ATOM 687 O O . ASP A 1 94 ? -20.419 2.433 11.716 1.00 58.38 94 ASP A O 1
ATOM 691 N N . GLY A 1 95 ? -20.778 2.797 13.876 1.00 71.88 95 GLY A N 1
ATOM 692 C CA . GLY A 1 95 ? -20.769 4.260 13.731 1.00 71.88 95 GLY A CA 1
ATOM 693 C C . GLY A 1 95 ? -19.356 4.857 13.679 1.00 71.88 95 GLY A C 1
ATOM 694 O O . GLY A 1 95 ? -18.855 5.177 12.596 1.00 71.88 95 GLY A O 1
ATOM 695 N N . PRO A 1 96 ? -18.667 4.985 14.828 1.00 83.44 96 PRO A N 1
ATOM 696 C CA . PRO A 1 96 ? -17.450 5.796 14.920 1.00 83.44 96 PRO A CA 1
ATOM 697 C C . PRO A 1 96 ? -16.281 5.282 14.068 1.00 83.44 96 PRO A C 1
ATOM 699 O O . PRO A 1 96 ? -15.557 6.069 13.458 1.00 83.44 96 PRO A O 1
ATOM 702 N N . ALA A 1 97 ? -16.094 3.960 13.988 1.00 77.75 97 ALA A N 1
ATOM 703 C CA . ALA A 1 97 ? -15.000 3.376 13.215 1.00 77.75 97 ALA A CA 1
ATOM 704 C C . ALA A 1 97 ? -15.195 3.590 11.704 1.00 77.75 97 ALA A C 1
ATOM 706 O O . ALA A 1 97 ? -14.244 3.929 10.999 1.00 77.75 97 ALA A O 1
ATOM 707 N N . ARG A 1 98 ? -16.429 3.462 11.195 1.00 79.12 98 ARG A N 1
ATOM 708 C CA . ARG A 1 98 ? -16.730 3.702 9.774 1.00 79.12 98 ARG A CA 1
ATOM 709 C C . ARG A 1 98 ? -16.648 5.174 9.406 1.00 79.12 98 ARG A C 1
ATOM 711 O O . ARG A 1 98 ? -16.141 5.486 8.332 1.00 79.12 98 ARG A O 1
ATOM 718 N N . GLU A 1 99 ? -17.101 6.065 10.284 1.00 83.31 99 GLU A N 1
ATOM 719 C CA . GLU A 1 99 ? -16.933 7.510 10.107 1.00 83.31 99 GLU A CA 1
ATOM 720 C C . GLU A 1 99 ? -15.451 7.880 10.003 1.00 83.31 99 GLU A C 1
ATOM 722 O O . GLU A 1 99 ? -15.050 8.588 9.077 1.00 83.31 99 GLU A O 1
ATOM 727 N N . LEU A 1 100 ? -14.617 7.331 10.891 1.00 84.94 100 LEU A N 1
ATOM 728 C CA . LEU A 1 100 ? -13.175 7.560 10.864 1.00 84.94 100 LEU A CA 1
ATOM 729 C C . LEU A 1 100 ? -12.511 6.966 9.611 1.00 84.94 100 LEU A C 1
ATOM 731 O O . LEU A 1 100 ? -11.637 7.603 9.020 1.00 84.94 100 LEU A O 1
ATOM 735 N N . ALA A 1 101 ? -12.942 5.784 9.164 1.00 81.12 101 ALA A N 1
ATOM 736 C CA . ALA A 1 101 ? -12.457 5.189 7.921 1.00 81.12 101 ALA A CA 1
ATOM 737 C C . ALA A 1 101 ? -12.847 6.024 6.693 1.00 81.12 101 ALA A C 1
ATOM 739 O O . ALA A 1 101 ? -12.021 6.233 5.805 1.00 81.12 101 ALA A O 1
ATOM 740 N N . LEU A 1 102 ? -14.079 6.542 6.650 1.00 84.44 102 LEU A N 1
ATOM 741 C CA . LEU A 1 102 ? -14.547 7.407 5.567 1.00 84.44 102 LEU A CA 1
ATOM 742 C C . LEU A 1 102 ? -13.796 8.742 5.553 1.00 84.44 102 LEU A C 1
ATOM 744 O O . LEU A 1 102 ? -13.409 9.215 4.485 1.00 84.44 102 LEU A O 1
ATOM 748 N N . TYR A 1 103 ? -13.540 9.317 6.729 1.00 85.62 103 TYR A N 1
ATOM 749 C CA . TYR A 1 103 ? -12.692 10.496 6.882 1.00 85.62 103 TYR A CA 1
ATOM 750 C C . TYR A 1 103 ? -11.286 10.252 6.320 1.00 85.62 103 TYR A C 1
ATOM 752 O O . TYR A 1 103 ? -10.822 11.019 5.475 1.00 85.62 103 TYR A O 1
ATOM 760 N N . GLY A 1 104 ? -10.642 9.147 6.707 1.00 83.12 104 GLY A N 1
ATOM 761 C CA . GLY A 1 104 ? -9.336 8.768 6.168 1.00 83.12 104 GLY A CA 1
ATOM 762 C C . GLY A 1 104 ? -9.364 8.549 4.651 1.00 83.12 104 GLY A C 1
ATOM 763 O O . GLY A 1 104 ? -8.506 9.051 3.930 1.00 83.12 104 GLY A O 1
ATOM 764 N N . ALA A 1 105 ? -10.391 7.877 4.127 1.00 78.06 105 ALA A N 1
ATOM 765 C CA . ALA A 1 105 ? -10.548 7.669 2.688 1.00 78.06 105 ALA A CA 1
ATOM 766 C C . ALA A 1 105 ? -10.720 8.989 1.914 1.00 78.06 105 ALA A C 1
ATOM 768 O O . ALA A 1 105 ? -10.162 9.148 0.826 1.00 78.06 105 ALA A O 1
ATOM 769 N N . TRP A 1 106 ? -11.452 9.954 2.475 1.00 83.06 106 TRP A N 1
ATOM 770 C CA . TRP A 1 106 ? -11.610 11.278 1.877 1.00 83.06 106 TRP A CA 1
ATOM 771 C C . TRP A 1 106 ? -10.285 12.045 1.819 1.00 83.06 106 TRP A C 1
ATOM 773 O O . TRP A 1 106 ? -9.926 12.557 0.756 1.00 83.06 106 TRP A O 1
ATOM 783 N N . LEU A 1 107 ? -9.527 12.077 2.920 1.00 80.88 107 LEU A N 1
ATOM 784 C CA . LEU A 1 107 ? -8.206 12.711 2.961 1.00 80.88 107 LEU A CA 1
ATOM 785 C C . LEU A 1 107 ? -7.235 12.082 1.950 1.00 80.88 107 LEU A C 1
ATOM 787 O O . LEU A 1 107 ? -6.556 12.802 1.216 1.00 80.88 107 LEU A O 1
ATOM 791 N N . CYS A 1 108 ? -7.244 10.752 1.841 1.00 77.69 108 CYS A N 1
ATOM 792 C CA . CYS A 1 108 ? -6.475 10.028 0.834 1.00 77.69 108 CYS A CA 1
ATOM 793 C C . CYS A 1 108 ? -6.837 10.483 -0.594 1.00 77.69 108 CYS A C 1
ATOM 795 O O . CYS A 1 108 ? -5.954 10.749 -1.413 1.00 77.69 108 CYS A O 1
ATOM 797 N N . GLY A 1 109 ? -8.132 10.654 -0.888 1.00 72.38 109 GLY A N 1
ATOM 798 C CA . GLY A 1 109 ? -8.604 11.171 -2.176 1.00 72.38 109 GLY A CA 1
ATOM 799 C C . GLY A 1 109 ? -8.106 12.589 -2.481 1.00 72.38 109 GLY A C 1
ATOM 800 O O . GLY A 1 109 ? -7.703 12.876 -3.611 1.00 72.38 109 GLY A O 1
ATOM 801 N N . VAL A 1 110 ? -8.062 13.464 -1.472 1.00 76.44 110 VAL A N 1
ATOM 802 C CA . VAL A 1 110 ? -7.498 14.822 -1.591 1.00 76.44 110 VAL A CA 1
ATOM 803 C C . VAL A 1 110 ? -5.993 14.775 -1.892 1.00 76.44 110 VAL A C 1
ATOM 805 O O . VAL A 1 110 ? -5.501 15.505 -2.759 1.00 76.44 110 VAL A O 1
ATOM 808 N N . CYS A 1 111 ? -5.250 13.893 -1.221 1.00 69.56 111 CYS A N 1
ATOM 809 C CA . CYS A 1 111 ? -3.830 13.680 -1.491 1.00 69.56 111 CYS A CA 1
ATOM 810 C C . CYS A 1 111 ? -3.575 13.163 -2.911 1.00 69.56 111 CYS A C 1
ATOM 812 O O . CYS A 1 111 ? -2.686 13.668 -3.597 1.00 69.56 111 CYS A O 1
ATOM 814 N N . LEU A 1 112 ? -4.373 12.203 -3.380 1.00 68.62 112 LEU A N 1
ATOM 815 C CA . LEU A 1 112 ? -4.224 11.630 -4.716 1.00 68.62 112 LEU A CA 1
ATOM 816 C C . LEU A 1 112 ? -4.425 12.678 -5.817 1.00 68.62 112 LEU A C 1
ATOM 818 O O . LEU A 1 112 ? -3.659 12.722 -6.775 1.00 68.62 112 LEU A O 1
ATOM 822 N N . GLY A 1 113 ? -5.417 13.560 -5.661 1.00 64.50 113 GLY A N 1
ATOM 823 C CA . GLY A 1 113 ? -5.675 14.637 -6.620 1.00 64.50 113 GLY A CA 1
ATOM 824 C C . GLY A 1 113 ? -4.575 15.704 -6.686 1.00 64.50 113 GLY A C 1
ATOM 825 O O . GLY A 1 113 ? -4.562 16.502 -7.621 1.00 64.50 113 GLY A O 1
ATOM 826 N N . SER A 1 114 ? -3.657 15.735 -5.714 1.00 57.28 114 SER A N 1
ATOM 827 C CA . SER A 1 114 ? -2.623 16.769 -5.585 1.00 57.28 114 SER A CA 1
ATOM 828 C C . SER A 1 114 ? -1.189 16.270 -5.788 1.00 57.28 114 SER A C 1
ATOM 830 O O . SER A 1 114 ? -0.265 17.085 -5.770 1.00 57.28 114 SER A O 1
ATOM 832 N N . GLN A 1 115 ? -0.972 14.967 -6.011 1.00 60.31 115 GLN A N 1
ATOM 833 C CA . GLN A 1 115 ? 0.367 14.379 -6.102 1.00 60.31 115 GLN A CA 1
ATOM 834 C C . GLN A 1 115 ? 0.570 13.494 -7.335 1.00 60.31 115 GLN A C 1
ATOM 836 O O . GLN A 1 115 ? -0.344 12.855 -7.847 1.00 60.31 115 GLN A O 1
ATOM 841 N N . SER A 1 116 ? 1.821 13.423 -7.796 1.00 58.03 116 SER A N 1
ATOM 842 C CA . SER A 1 116 ? 2.228 12.501 -8.855 1.00 58.03 116 SER A CA 1
ATOM 843 C C . SER A 1 116 ? 2.360 11.070 -8.325 1.00 58.03 116 SER A C 1
ATOM 845 O O . SER A 1 116 ? 3.055 10.838 -7.334 1.00 58.03 116 SER A O 1
ATOM 847 N N . MET A 1 117 ? 1.764 10.117 -9.040 1.00 70.00 117 MET A N 1
ATOM 848 C CA . MET A 1 117 ? 1.872 8.675 -8.796 1.00 70.00 117 MET A CA 1
ATOM 849 C C . MET A 1 117 ? 3.314 8.160 -8.970 1.00 70.00 117 MET A C 1
ATOM 851 O O . MET A 1 117 ? 4.043 8.630 -9.845 1.00 70.00 117 MET A O 1
ATOM 855 N N . SER A 1 118 ? 3.724 7.173 -8.164 1.00 78.56 118 SER A N 1
ATOM 856 C CA . SER A 1 118 ? 5.074 6.579 -8.196 1.00 78.56 118 SER A CA 1
ATOM 857 C C . SER A 1 118 ? 5.042 5.052 -8.379 1.00 78.56 118 SER A C 1
ATOM 859 O O . SER A 1 118 ? 4.078 4.523 -8.936 1.00 78.56 118 SER A O 1
ATOM 861 N N . LEU A 1 119 ? 6.099 4.335 -7.964 1.00 86.56 119 LEU A N 1
ATOM 862 C CA . LEU A 1 119 ? 6.286 2.894 -8.199 1.00 86.56 119 LEU A CA 1
ATOM 863 C C . LEU A 1 119 ? 5.039 2.058 -7.897 1.00 86.56 119 LEU A C 1
ATOM 865 O O . LEU A 1 119 ? 4.673 1.215 -8.707 1.00 86.56 119 LEU A O 1
ATOM 869 N N . HIS A 1 120 ? 4.377 2.301 -6.765 1.00 87.75 120 HIS A N 1
ATOM 870 C CA . HIS A 1 120 ? 3.208 1.521 -6.370 1.00 87.75 120 HIS A CA 1
ATOM 871 C C . HIS A 1 120 ? 2.076 1.589 -7.402 1.00 87.75 120 HIS A C 1
ATOM 873 O O . HIS A 1 120 ? 1.636 0.558 -7.904 1.00 87.75 120 HIS A O 1
ATOM 879 N N . HIS A 1 121 ? 1.620 2.800 -7.726 1.00 82.81 121 HIS A N 1
ATOM 880 C CA . HIS A 1 121 ? 0.516 3.018 -8.657 1.00 82.81 121 HIS A CA 1
ATOM 881 C C . HIS A 1 121 ? 0.868 2.516 -10.054 1.00 82.81 121 HIS A C 1
ATOM 883 O O . HIS A 1 121 ? 0.072 1.809 -10.666 1.00 82.81 121 HIS A O 1
ATOM 889 N N . ASN A 1 122 ? 2.072 2.831 -10.543 1.00 85.88 122 ASN A N 1
ATOM 890 C CA . ASN A 1 122 ? 2.512 2.372 -11.858 1.00 85.88 122 ASN A CA 1
ATOM 891 C C . ASN A 1 122 ? 2.532 0.845 -11.930 1.00 85.88 122 ASN A C 1
ATOM 893 O O . ASN A 1 122 ? 2.014 0.272 -12.885 1.00 85.88 122 ASN A O 1
ATOM 897 N N . LEU A 1 123 ? 3.051 0.180 -10.896 1.00 89.75 123 LEU A N 1
ATOM 898 C CA . LEU A 1 123 ? 3.055 -1.273 -10.841 1.00 89.75 123 LEU A CA 1
ATOM 899 C C . LEU A 1 123 ? 1.634 -1.848 -10.751 1.00 89.75 123 LEU A C 1
ATOM 901 O O . LEU A 1 123 ? 1.324 -2.791 -11.470 1.00 89.75 123 LEU A O 1
ATOM 905 N N . CYS A 1 124 ? 0.741 -1.266 -9.947 1.00 87.69 124 CYS A N 1
ATOM 906 C CA . CYS A 1 124 ? -0.653 -1.714 -9.867 1.00 87.69 124 CYS A CA 1
ATOM 907 C C . CYS A 1 124 ? -1.406 -1.528 -11.193 1.00 87.69 124 CYS A C 1
ATOM 909 O O . CYS A 1 124 ? -2.177 -2.404 -11.578 1.00 87.69 124 CYS A O 1
ATOM 911 N N . HIS A 1 125 ? -1.153 -0.441 -11.929 1.00 86.75 125 HIS A N 1
ATOM 912 C CA . HIS A 1 125 ? -1.706 -0.236 -13.270 1.00 86.75 125 HIS A CA 1
ATOM 913 C C . HIS A 1 125 ? -1.192 -1.268 -14.273 1.00 86.75 125 HIS A C 1
ATOM 915 O O . HIS A 1 125 ? -1.978 -1.787 -15.065 1.00 86.75 125 HIS A O 1
ATOM 921 N N . VAL A 1 126 ? 0.104 -1.591 -14.232 1.00 90.00 126 VAL A N 1
ATOM 922 C CA . VAL A 1 126 ? 0.684 -2.643 -15.077 1.00 90.00 126 VAL A CA 1
ATOM 923 C C . VAL A 1 126 ? 0.064 -3.993 -14.745 1.00 90.00 126 VAL A C 1
ATOM 925 O O . VAL A 1 126 ? -0.367 -4.701 -15.654 1.00 90.00 126 VAL A O 1
ATOM 928 N N . LEU A 1 127 ? -0.017 -4.331 -13.458 1.00 87.69 127 LEU A N 1
ATOM 929 C CA . LEU A 1 127 ? -0.520 -5.617 -12.999 1.00 87.69 127 LEU A CA 1
ATOM 930 C C . LEU A 1 127 ? -2.011 -5.801 -13.310 1.00 87.69 127 LEU A C 1
ATOM 932 O O . LEU A 1 127 ? -2.389 -6.798 -13.921 1.00 87.69 127 LEU A O 1
ATOM 936 N N . GLY A 1 128 ? -2.840 -4.815 -12.964 1.00 84.31 128 GLY A N 1
ATOM 937 C CA . GLY A 1 128 ? -4.273 -4.840 -13.252 1.00 84.31 128 GLY A CA 1
ATOM 938 C C . GLY A 1 128 ? -4.573 -4.779 -14.751 1.00 84.31 128 GLY A C 1
ATOM 939 O O . GLY A 1 128 ? -5.393 -5.541 -15.244 1.00 84.31 128 GLY A O 1
ATOM 940 N N . GLY A 1 129 ? -3.877 -3.923 -15.505 1.00 83.88 129 GLY A N 1
ATOM 941 C CA . GLY A 1 129 ? -4.130 -3.754 -16.939 1.00 83.88 129 GLY A CA 1
ATOM 942 C C . GLY A 1 129 ? -3.614 -4.897 -17.818 1.00 83.88 129 GLY A C 1
ATOM 943 O O . GLY A 1 129 ? -4.187 -5.155 -18.873 1.00 83.88 129 GLY A O 1
ATOM 944 N N . THR A 1 130 ? -2.533 -5.573 -17.415 1.00 88.06 130 THR A N 1
ATOM 945 C CA . THR A 1 130 ? -1.904 -6.631 -18.231 1.00 88.06 130 THR A CA 1
ATOM 946 C C . THR A 1 130 ? -2.400 -8.026 -17.868 1.00 88.06 130 THR A C 1
ATOM 948 O O . THR A 1 130 ? -2.513 -8.869 -18.756 1.00 88.06 130 THR A O 1
ATOM 951 N N . PHE A 1 131 ? -2.668 -8.277 -16.584 1.00 87.00 131 PHE A N 1
ATOM 952 C CA . PHE A 1 131 ? -2.985 -9.613 -16.069 1.00 87.00 131 PHE A CA 1
ATOM 953 C C . PHE A 1 131 ? -4.400 -9.719 -15.490 1.00 87.00 131 PHE A C 1
ATOM 955 O O . PHE A 1 131 ? -4.717 -10.736 -14.884 1.00 87.00 131 PHE A O 1
ATOM 962 N N . ASP A 1 132 ? -5.234 -8.688 -15.677 1.00 86.06 132 ASP A N 1
ATOM 963 C CA . ASP A 1 132 ? -6.639 -8.650 -15.240 1.00 86.06 132 ASP A CA 1
ATOM 964 C C . ASP A 1 132 ? -6.812 -8.939 -13.737 1.00 86.06 132 ASP A C 1
ATOM 966 O O . ASP A 1 132 ? -7.760 -9.584 -13.292 1.00 86.06 132 ASP A O 1
ATOM 970 N N . LEU A 1 133 ? -5.842 -8.487 -12.932 1.00 81.44 133 LEU A N 1
ATOM 971 C CA . LEU A 1 133 ? -5.884 -8.684 -11.488 1.00 81.44 133 LEU A CA 1
ATOM 972 C C . LEU A 1 133 ? -6.900 -7.739 -10.839 1.00 81.44 133 LEU A C 1
ATOM 974 O O . LEU A 1 133 ? -6.989 -6.562 -11.214 1.00 81.44 133 LEU A O 1
ATOM 978 N N . PRO A 1 134 ? -7.619 -8.208 -9.806 1.00 79.06 134 PRO A N 1
ATOM 979 C CA . PRO A 1 134 ? -8.621 -7.408 -9.134 1.00 79.06 134 PRO A CA 1
ATOM 980 C C . PRO A 1 134 ? -7.947 -6.225 -8.429 1.00 79.06 134 PRO A C 1
ATOM 982 O O . PRO A 1 134 ? -6.905 -6.343 -7.769 1.00 79.06 134 PRO A O 1
ATOM 985 N N . HIS A 1 135 ? -8.511 -5.044 -8.661 1.00 77.50 135 HIS A N 1
ATOM 986 C CA . HIS A 1 135 ? -7.826 -3.774 -8.455 1.00 77.50 135 HIS A CA 1
ATOM 987 C C . HIS A 1 135 ? -7.398 -3.571 -7.001 1.00 77.50 135 HIS A C 1
ATOM 989 O O . HIS A 1 135 ? -6.217 -3.376 -6.713 1.00 77.50 135 HIS A O 1
ATOM 995 N N . ALA A 1 136 ? -8.348 -3.648 -6.075 1.00 73.19 136 ALA A N 1
ATOM 996 C CA . ALA A 1 136 ? -8.102 -3.396 -4.666 1.00 73.19 136 ALA A CA 1
ATOM 997 C C . ALA A 1 136 ? -7.073 -4.352 -4.059 1.00 73.19 136 ALA A C 1
ATOM 999 O O . ALA A 1 136 ? -6.111 -3.923 -3.425 1.00 73.19 136 ALA A O 1
ATOM 1000 N N . GLN A 1 137 ? -7.230 -5.641 -4.328 1.00 79.81 137 GLN A N 1
ATOM 1001 C CA . GLN A 1 137 ? -6.363 -6.688 -3.816 1.00 79.81 137 GLN A CA 1
ATOM 1002 C C . GLN A 1 137 ? -4.946 -6.561 -4.384 1.00 79.81 137 GLN A C 1
ATOM 1004 O O . GLN A 1 137 ? -3.975 -6.791 -3.663 1.00 79.81 137 GLN A O 1
ATOM 1009 N N . THR A 1 138 ? -4.809 -6.118 -5.638 1.00 83.56 138 THR A N 1
ATOM 1010 C CA . THR A 1 138 ? -3.507 -5.789 -6.237 1.00 83.56 138 THR A CA 1
ATOM 1011 C C . THR A 1 138 ? -2.825 -4.658 -5.471 1.00 83.56 138 THR A C 1
ATOM 1013 O O . THR A 1 138 ? -1.663 -4.794 -5.087 1.00 83.56 138 THR A O 1
ATOM 1016 N N . HIS A 1 139 ? -3.547 -3.575 -5.171 1.00 83.88 139 HIS A N 1
ATOM 1017 C CA . HIS A 1 139 ? -3.019 -2.488 -4.344 1.00 83.88 139 HIS A CA 1
ATOM 1018 C C . HIS A 1 139 ? -2.623 -2.995 -2.946 1.00 83.88 139 HIS A C 1
ATOM 1020 O O . HIS A 1 139 ? -1.502 -2.759 -2.496 1.00 83.88 139 HIS A O 1
ATOM 1026 N N . THR A 1 140 ? -3.486 -3.756 -2.272 1.00 82.75 140 THR A N 1
ATOM 1027 C CA . THR A 1 140 ? -3.197 -4.318 -0.943 1.00 82.75 140 THR A CA 1
ATOM 1028 C C . THR A 1 140 ? -1.950 -5.205 -0.936 1.00 82.75 140 THR A C 1
ATOM 1030 O O . T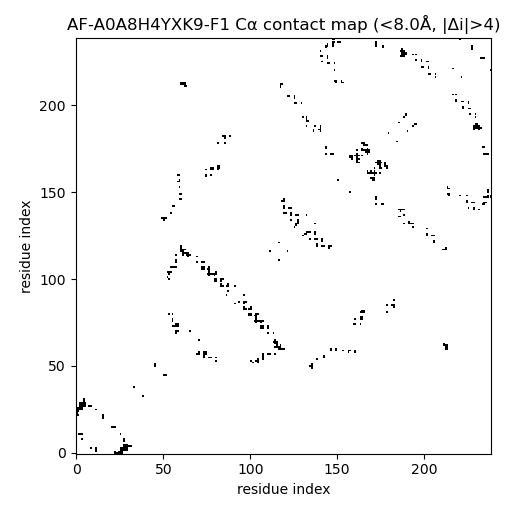HR A 1 140 ? -1.141 -5.113 -0.012 1.00 82.75 140 THR A O 1
ATOM 1033 N N . ALA A 1 141 ? -1.771 -6.039 -1.963 1.00 87.88 141 ALA A N 1
ATOM 1034 C CA . ALA A 1 141 ? -0.618 -6.921 -2.099 1.00 87.88 141 ALA A CA 1
ATOM 1035 C C . ALA A 1 141 ? 0.675 -6.144 -2.384 1.00 87.88 141 ALA A C 1
ATOM 1037 O O . ALA A 1 141 ? 1.700 -6.403 -1.764 1.00 87.88 141 ALA A O 1
ATOM 1038 N N . VAL A 1 142 ? 0.642 -5.166 -3.293 1.00 90.94 142 VAL A N 1
ATOM 1039 C CA . VAL A 1 142 ? 1.844 -4.465 -3.780 1.00 90.94 142 VAL A CA 1
ATOM 1040 C C . VAL A 1 142 ? 2.324 -3.371 -2.825 1.00 90.94 142 VAL A C 1
ATOM 1042 O O . VAL A 1 142 ? 3.527 -3.116 -2.728 1.00 90.94 142 VAL A O 1
ATOM 1045 N N . LEU A 1 143 ? 1.406 -2.712 -2.111 1.00 89.00 143 LEU A N 1
ATOM 1046 C CA . LEU A 1 143 ? 1.691 -1.578 -1.227 1.00 89.00 143 LEU A CA 1
ATOM 1047 C C . LEU A 1 143 ? 2.865 -1.803 -0.268 1.00 89.00 143 LEU A C 1
ATOM 1049 O O . LEU A 1 143 ? 3.814 -1.016 -0.327 1.00 89.00 143 LEU A O 1
ATOM 1053 N N . PRO A 1 144 ? 2.882 -2.851 0.576 1.00 89.88 144 PRO A N 1
ATOM 1054 C CA . PRO A 1 144 ? 3.951 -3.013 1.554 1.00 89.88 144 PRO A CA 1
ATOM 1055 C C . PRO A 1 144 ? 5.327 -3.182 0.902 1.00 89.88 144 PRO A C 1
ATOM 1057 O O . PRO A 1 144 ? 6.318 -2.657 1.412 1.00 89.88 144 PRO A O 1
ATOM 1060 N N . HIS A 1 145 ? 5.402 -3.829 -0.262 1.00 93.12 145 HIS A N 1
ATOM 1061 C CA . HIS A 1 145 ? 6.665 -4.009 -0.971 1.00 93.12 145 HIS A CA 1
ATOM 1062 C C . HIS A 1 145 ? 7.133 -2.731 -1.679 1.00 93.12 145 HIS A C 1
ATOM 1064 O O . HIS A 1 145 ? 8.326 -2.433 -1.670 1.00 93.12 145 HIS A O 1
ATOM 1070 N N . ALA A 1 146 ? 6.215 -1.936 -2.234 1.00 91.19 146 ALA A N 1
ATOM 1071 C CA . ALA A 1 146 ? 6.546 -0.644 -2.839 1.00 91.19 146 ALA A CA 1
ATOM 1072 C C . ALA A 1 146 ? 7.025 0.386 -1.799 1.00 91.19 146 ALA A C 1
ATOM 1074 O O . ALA A 1 146 ? 7.951 1.157 -2.067 1.00 91.19 146 ALA A O 1
ATOM 1075 N N . VAL A 1 147 ? 6.443 0.374 -0.594 1.00 88.81 147 VAL A N 1
ATOM 1076 C CA . VAL A 1 147 ? 6.930 1.183 0.535 1.00 88.81 147 VAL A CA 1
ATOM 1077 C C . VAL A 1 147 ? 8.315 0.703 0.974 1.00 88.81 147 VAL A C 1
ATOM 1079 O O . VAL A 1 147 ? 9.230 1.517 1.103 1.00 88.81 147 VAL A O 1
ATOM 1082 N N . ALA A 1 148 ? 8.510 -0.613 1.123 1.00 90.88 148 ALA A N 1
ATOM 1083 C CA . ALA A 1 148 ? 9.804 -1.191 1.491 1.00 90.88 148 ALA A CA 1
ATOM 1084 C C . ALA A 1 148 ? 10.914 -0.872 0.478 1.00 90.88 148 ALA A C 1
ATOM 1086 O O . ALA A 1 148 ? 12.036 -0.569 0.877 1.00 90.88 148 ALA A O 1
ATOM 1087 N N . TYR A 1 149 ? 10.595 -0.857 -0.819 1.00 90.88 149 TYR A N 1
ATOM 1088 C CA . TYR A 1 149 ? 11.529 -0.468 -1.872 1.00 90.88 149 TYR A CA 1
ATOM 1089 C C . TYR A 1 149 ? 12.064 0.952 -1.681 1.00 90.88 149 TYR A C 1
ATOM 1091 O O . TYR A 1 149 ? 13.260 1.191 -1.830 1.00 90.88 149 TYR A O 1
ATOM 1099 N N . ASN A 1 150 ? 11.191 1.902 -1.343 1.00 87.88 150 ASN A N 1
ATOM 1100 C CA . ASN A 1 150 ? 11.563 3.307 -1.194 1.00 87.88 150 ASN A CA 1
ATOM 1101 C C . ASN A 1 150 ? 12.144 3.645 0.191 1.00 87.88 150 ASN A C 1
ATOM 1103 O O . ASN A 1 150 ? 12.857 4.642 0.315 1.00 87.88 150 ASN A O 1
ATOM 1107 N N . ALA A 1 151 ? 11.915 2.802 1.202 1.00 88.19 151 ALA A N 1
ATOM 1108 C CA . ALA A 1 151 ? 12.319 3.036 2.590 1.00 88.19 151 ALA A CA 1
ATOM 1109 C C . ALA A 1 151 ? 13.786 3.490 2.792 1.00 88.19 151 ALA A C 1
ATOM 1111 O O . ALA A 1 151 ? 14.002 4.412 3.588 1.00 88.19 151 ALA A O 1
ATOM 1112 N N . PRO A 1 152 ? 14.805 2.956 2.075 1.00 87.69 152 PRO A N 1
ATOM 1113 C CA . PRO A 1 152 ? 16.199 3.372 2.272 1.00 87.69 152 PRO A CA 1
ATOM 1114 C C . PRO A 1 152 ? 16.470 4.854 1.972 1.00 87.69 152 PRO A C 1
ATOM 1116 O O . PRO A 1 152 ? 17.365 5.452 2.578 1.00 87.69 152 PRO A O 1
ATOM 1119 N N . VAL A 1 153 ? 15.694 5.456 1.063 1.00 83.06 153 VAL A N 1
ATOM 1120 C CA . VAL A 1 153 ? 15.849 6.856 0.626 1.00 83.06 153 VAL A CA 1
ATOM 1121 C C . VAL A 1 153 ? 14.761 7.786 1.178 1.00 83.06 153 VAL A C 1
ATOM 1123 O O . VAL A 1 153 ? 14.851 8.998 1.007 1.00 83.06 153 VAL A O 1
ATOM 1126 N N . THR A 1 154 ? 13.759 7.253 1.888 1.00 82.56 154 THR A N 1
ATOM 1127 C CA . THR A 1 154 ? 12.632 8.011 2.467 1.00 82.56 154 THR A CA 1
ATOM 1128 C C . THR A 1 154 ? 12.592 7.947 4.000 1.00 82.56 154 THR A C 1
ATOM 1130 O O . THR A 1 154 ? 11.527 7.911 4.611 1.00 82.56 154 THR A O 1
ATOM 1133 N N . LYS A 1 155 ? 13.754 7.978 4.665 1.00 84.50 155 LYS A N 1
ATOM 1134 C CA . LYS A 1 155 ? 13.880 7.774 6.126 1.00 84.50 155 LYS A CA 1
ATOM 1135 C C . LYS A 1 155 ? 12.956 8.652 6.982 1.00 84.50 155 LYS A C 1
ATOM 1137 O O . LYS A 1 155 ? 12.369 8.155 7.938 1.00 84.50 155 LYS A O 1
ATOM 1142 N N . ASP A 1 156 ? 12.805 9.934 6.654 1.00 81.69 156 ASP A N 1
ATOM 1143 C CA . ASP A 1 156 ? 11.946 10.843 7.430 1.00 81.69 156 ASP A CA 1
ATOM 1144 C C . ASP A 1 156 ? 10.461 10.507 7.277 1.00 81.69 156 ASP A C 1
ATOM 1146 O O . ASP A 1 156 ? 9.713 10.518 8.254 1.00 81.69 156 ASP A O 1
ATOM 1150 N N . THR A 1 157 ? 10.045 10.132 6.069 1.00 82.31 157 THR A N 1
ATOM 1151 C CA . THR A 1 157 ? 8.712 9.586 5.805 1.00 82.31 157 THR A CA 1
ATOM 1152 C C . THR A 1 157 ? 8.491 8.298 6.593 1.00 82.31 157 THR A C 1
ATOM 1154 O O . THR A 1 157 ? 7.475 8.170 7.267 1.00 82.31 157 THR A O 1
ATOM 1157 N N . MET A 1 158 ? 9.450 7.370 6.570 1.00 85.31 158 MET A N 1
ATOM 1158 C CA . MET A 1 158 ? 9.344 6.104 7.301 1.00 85.31 158 MET A CA 1
ATOM 1159 C C . MET A 1 158 ? 9.182 6.321 8.810 1.00 85.31 158 MET A C 1
ATOM 1161 O O . MET A 1 158 ? 8.388 5.627 9.437 1.00 85.31 158 MET A O 1
ATOM 1165 N N . LYS A 1 159 ? 9.848 7.330 9.388 1.00 87.50 159 LYS A N 1
ATOM 1166 C CA . LYS A 1 159 ? 9.636 7.727 10.791 1.00 87.50 159 LYS A CA 1
ATOM 1167 C C . LYS A 1 159 ? 8.220 8.248 11.042 1.00 87.50 159 LYS A C 1
ATOM 1169 O O . LYS A 1 159 ? 7.590 7.838 12.011 1.00 87.50 159 LYS A O 1
ATOM 1174 N N . LYS A 1 160 ? 7.703 9.131 10.176 1.00 86.94 160 LYS A N 1
ATOM 1175 C CA . LYS A 1 160 ? 6.321 9.639 10.286 1.00 86.94 160 LYS A CA 1
ATOM 1176 C C . LYS A 1 160 ? 5.307 8.494 10.224 1.00 86.94 160 LYS A C 1
ATOM 1178 O O . LYS A 1 160 ? 4.412 8.439 11.057 1.00 86.94 160 LYS A O 1
ATOM 1183 N N . LEU A 1 161 ? 5.495 7.564 9.286 1.00 86.38 161 LEU A N 1
ATOM 1184 C CA . LEU A 1 161 ? 4.662 6.370 9.133 1.00 86.38 161 LEU A CA 1
ATOM 1185 C C . LEU A 1 161 ? 4.722 5.464 10.365 1.00 86.38 161 LEU A C 1
ATOM 1187 O O . LEU A 1 161 ? 3.689 5.002 10.839 1.00 86.38 161 LEU A O 1
ATOM 1191 N N . ALA A 1 162 ? 5.915 5.236 10.915 1.00 89.56 162 ALA A N 1
ATOM 1192 C CA . ALA A 1 162 ? 6.077 4.406 12.101 1.00 89.56 162 ALA A CA 1
ATOM 1193 C C . ALA A 1 162 ? 5.323 4.988 13.307 1.00 89.56 162 ALA A C 1
ATOM 1195 O O . ALA A 1 162 ? 4.780 4.232 14.103 1.00 89.56 162 ALA A O 1
ATOM 1196 N N . ASN A 1 163 ? 5.225 6.313 13.419 1.00 89.38 163 ASN A N 1
ATOM 1197 C CA . ASN A 1 163 ? 4.504 6.956 14.520 1.00 89.38 163 ASN A CA 1
ATOM 1198 C C . ASN A 1 163 ? 2.978 6.784 14.451 1.00 89.38 163 ASN A C 1
ATOM 1200 O O . ASN A 1 163 ? 2.321 6.908 15.481 1.00 89.38 163 ASN A O 1
ATOM 1204 N N . VAL A 1 164 ? 2.412 6.542 13.265 1.00 89.31 164 VAL A N 1
ATOM 1205 C CA . VAL A 1 164 ? 0.953 6.423 13.077 1.00 89.31 164 VAL A CA 1
ATOM 1206 C C . VAL A 1 164 ? 0.476 4.992 12.876 1.00 89.31 164 VAL A C 1
ATOM 1208 O O . VAL A 1 164 ? -0.692 4.701 13.120 1.00 89.31 164 VAL A O 1
ATOM 1211 N N . LEU A 1 165 ? 1.359 4.092 12.440 1.00 87.62 165 LEU A N 1
ATOM 1212 C CA . LEU A 1 165 ? 1.025 2.685 12.275 1.00 87.62 165 LEU A CA 1
ATOM 1213 C C . LEU A 1 165 ? 1.025 1.970 13.637 1.00 87.62 165 LEU A C 1
ATOM 1215 O O . LEU A 1 165 ? 2.002 2.082 14.385 1.00 87.62 165 LEU A O 1
ATOM 1219 N N . PRO A 1 166 ? -0.029 1.199 13.960 1.00 80.81 166 PRO A N 1
ATOM 1220 C CA . PRO A 1 166 ? -0.097 0.453 15.209 1.00 80.81 166 PRO A CA 1
ATOM 1221 C C . PRO A 1 166 ? 1.000 -0.616 15.263 1.00 80.81 166 PRO A C 1
ATOM 1223 O O . PRO A 1 166 ? 1.364 -1.200 14.241 1.00 80.81 166 PRO A O 1
ATOM 1226 N N . ASP A 1 167 ? 1.523 -0.877 16.466 1.00 86.50 167 ASP A N 1
ATOM 1227 C CA . ASP A 1 167 ? 2.531 -1.917 16.734 1.00 86.50 167 ASP A CA 1
ATOM 1228 C C . ASP A 1 167 ? 3.810 -1.830 15.867 1.00 86.50 167 ASP A C 1
ATOM 1230 O O . ASP A 1 167 ? 4.514 -2.826 15.674 1.00 86.50 167 ASP A O 1
ATOM 1234 N N . SER A 1 168 ? 4.138 -0.641 15.351 1.00 86.31 168 SER A N 1
ATOM 1235 C CA . SER A 1 168 ? 5.295 -0.429 14.472 1.00 86.31 168 SER A CA 1
ATOM 1236 C C . SER A 1 168 ? 6.642 -0.643 15.165 1.00 86.31 168 SER A C 1
ATOM 1238 O O . SER A 1 168 ? 7.617 -0.989 14.509 1.00 86.31 168 SER A O 1
ATOM 1240 N N . GLN A 1 169 ? 6.724 -0.412 16.482 1.00 87.75 169 GLN A N 1
ATOM 1241 C CA . GLN A 1 169 ? 7.976 -0.426 17.257 1.00 87.75 169 GLN A CA 1
ATOM 1242 C C . GLN A 1 169 ? 9.082 0.463 16.646 1.00 87.75 169 GLN A C 1
ATOM 1244 O O . GLN A 1 169 ? 10.270 0.186 16.788 1.00 87.75 169 GLN A O 1
ATOM 1249 N N . GLY A 1 170 ? 8.693 1.545 15.961 1.00 85.38 170 GLY A N 1
ATOM 1250 C CA . GLY A 1 170 ? 9.620 2.440 15.261 1.00 85.38 170 GLY A CA 1
ATOM 1251 C C . GLY A 1 170 ? 9.973 2.010 13.831 1.00 85.38 170 GLY A C 1
ATOM 1252 O O . GLY A 1 170 ? 10.663 2.760 13.140 1.00 85.38 170 GLY A O 1
ATOM 1253 N N . ASP A 1 171 ? 9.464 0.869 13.356 1.00 88.38 171 ASP A N 1
ATOM 1254 C CA . ASP A 1 171 ? 9.578 0.404 11.973 1.00 88.38 171 ASP A CA 1
ATOM 1255 C C . ASP A 1 171 ? 8.210 0.426 11.267 1.00 88.38 171 ASP A C 1
ATOM 1257 O O . ASP A 1 171 ? 7.283 -0.334 11.561 1.00 88.38 171 ASP A O 1
ATOM 1261 N N . ALA A 1 172 ? 8.083 1.308 10.277 1.00 89.00 172 ALA A N 1
ATOM 1262 C CA . ALA A 1 172 ? 6.866 1.435 9.485 1.00 89.00 172 ALA A CA 1
ATOM 1263 C C . ALA A 1 172 ? 6.544 0.186 8.649 1.00 89.00 172 ALA A C 1
ATOM 1265 O O . ALA A 1 172 ? 5.369 -0.113 8.443 1.00 89.00 172 ALA A O 1
ATOM 1266 N N . ILE A 1 173 ? 7.546 -0.571 8.189 1.00 90.06 173 ILE A N 1
ATOM 1267 C CA . ILE A 1 173 ? 7.313 -1.813 7.439 1.00 90.06 173 ILE A CA 1
ATOM 1268 C C . ILE A 1 173 ? 6.743 -2.886 8.364 1.00 90.06 173 ILE A C 1
ATOM 1270 O O . ILE A 1 173 ? 5.801 -3.590 7.992 1.00 90.06 173 ILE A O 1
ATOM 1274 N N . GLN A 1 174 ? 7.257 -2.975 9.592 1.00 90.94 174 GLN A N 1
ATOM 1275 C CA . GLN A 1 174 ? 6.699 -3.849 10.621 1.00 90.94 174 GLN A CA 1
ATOM 1276 C C . GLN A 1 174 ? 5.246 -3.476 10.941 1.00 90.94 174 GLN A C 1
ATOM 1278 O O . GLN A 1 174 ? 4.377 -4.351 10.901 1.00 90.94 174 GLN A O 1
ATOM 1283 N N . GLY A 1 175 ? 4.970 -2.192 11.194 1.00 90.38 175 GLY A N 1
ATOM 1284 C CA . GLY A 1 175 ? 3.616 -1.705 11.480 1.00 90.38 175 GLY A CA 1
ATOM 1285 C C . GLY A 1 175 ? 2.636 -1.996 10.341 1.00 90.38 175 GLY A C 1
ATOM 1286 O O . GLY A 1 175 ? 1.535 -2.491 10.570 1.00 90.38 175 GLY A O 1
ATOM 1287 N N . LEU A 1 176 ? 3.063 -1.798 9.091 1.00 88.44 176 LEU A N 1
ATOM 1288 C CA . LEU A 1 176 ? 2.242 -2.088 7.918 1.00 88.44 176 LEU A CA 1
ATOM 1289 C C . LEU A 1 176 ? 1.968 -3.592 7.761 1.00 88.44 176 LEU A C 1
ATOM 1291 O O . LEU A 1 176 ? 0.826 -3.996 7.548 1.00 88.44 176 LEU A O 1
ATOM 1295 N N . ASN A 1 177 ? 2.988 -4.441 7.922 1.00 89.75 177 ASN A N 1
ATOM 1296 C CA . ASN A 1 177 ? 2.815 -5.897 7.898 1.00 89.75 177 ASN A CA 1
ATOM 1297 C C . ASN A 1 177 ? 1.864 -6.377 9.007 1.00 89.75 177 ASN A C 1
ATOM 1299 O O . ASN A 1 177 ? 1.073 -7.303 8.787 1.00 89.75 177 ASN A O 1
ATOM 1303 N N . LYS A 1 178 ? 1.931 -5.761 10.193 1.00 90.06 178 LYS A N 1
ATOM 1304 C CA . LYS A 1 178 ? 1.066 -6.074 11.331 1.00 90.06 178 LYS A CA 1
ATOM 1305 C C . LYS A 1 178 ? -0.379 -5.659 11.073 1.00 90.06 178 LYS A C 1
ATOM 1307 O O . LYS A 1 178 ? -1.258 -6.504 11.239 1.00 90.06 178 LYS A O 1
ATOM 1312 N N . LEU A 1 179 ? -0.601 -4.434 10.591 1.00 85.94 179 LEU A N 1
ATOM 1313 C CA . LEU A 1 179 ? -1.915 -3.942 10.176 1.00 85.94 179 LEU A CA 1
ATOM 1314 C C . LEU A 1 179 ? -2.539 -4.892 9.150 1.00 85.94 179 LEU A C 1
ATOM 1316 O O . LEU A 1 179 ? -3.608 -5.443 9.385 1.00 85.94 179 LEU A O 1
ATOM 1320 N N . LEU A 1 180 ? -1.828 -5.193 8.061 1.00 84.81 180 LEU A N 1
ATOM 1321 C CA . LEU A 1 180 ? -2.315 -6.110 7.027 1.00 84.81 180 LEU A CA 1
ATOM 1322 C C . LEU A 1 180 ? -2.650 -7.509 7.573 1.00 84.81 180 LEU A C 1
ATOM 1324 O O . LEU A 1 180 ? -3.599 -8.144 7.118 1.00 84.81 180 LEU A O 1
ATOM 1328 N N . SER A 1 181 ? -1.902 -7.987 8.569 1.00 86.25 181 SER A N 1
ATOM 1329 C CA . SER A 1 181 ? -2.184 -9.272 9.221 1.00 86.25 181 SER A CA 1
ATOM 1330 C C . SER A 1 181 ? -3.443 -9.219 10.100 1.00 86.25 181 SER A C 1
ATOM 1332 O O . SER A 1 181 ? -4.183 -10.198 10.152 1.00 86.25 181 SER A O 1
ATOM 1334 N N . GLN A 1 182 ? -3.718 -8.087 10.760 1.00 82.69 182 GLN A N 1
ATOM 1335 C CA . GLN A 1 182 ? -4.950 -7.865 11.532 1.00 82.69 182 GLN A CA 1
ATOM 1336 C C . GLN A 1 182 ? -6.189 -7.800 10.632 1.00 82.69 182 GLN A C 1
ATOM 1338 O O . GLN A 1 182 ? -7.242 -8.306 11.016 1.00 82.69 182 GLN A O 1
ATOM 1343 N N . LEU A 1 183 ? -6.049 -7.249 9.422 1.00 79.56 183 LEU A N 1
ATOM 1344 C CA . LEU A 1 183 ? -7.136 -7.157 8.442 1.00 79.56 183 LEU A CA 1
ATOM 1345 C C . LEU A 1 183 ? -7.494 -8.501 7.790 1.00 79.56 183 LEU A C 1
ATOM 1347 O O . LEU A 1 183 ? -8.521 -8.592 7.126 1.00 79.56 183 LEU A O 1
ATOM 1351 N N . LYS A 1 184 ? -6.672 -9.547 7.974 1.00 79.88 184 LYS A N 1
ATOM 1352 C CA . LYS A 1 184 ? -6.889 -10.904 7.426 1.00 79.88 184 LYS A CA 1
ATOM 1353 C C . LYS A 1 184 ? -7.118 -10.930 5.905 1.00 79.88 184 LYS A C 1
ATOM 1355 O O . LYS A 1 184 ? -7.780 -11.824 5.383 1.00 79.88 184 LYS A O 1
ATOM 1360 N N . VAL A 1 185 ? -6.548 -9.961 5.194 1.00 76.88 185 VAL A N 1
ATOM 1361 C CA . VAL A 1 185 ? -6.640 -9.852 3.735 1.00 76.88 185 VAL A CA 1
ATOM 1362 C C . VAL A 1 185 ? -5.712 -10.856 3.054 1.00 76.88 185 VAL A C 1
ATOM 1364 O O . VAL A 1 185 ? -4.603 -11.128 3.525 1.00 76.88 185 VAL A O 1
ATOM 1367 N N . LYS A 1 186 ? -6.158 -11.400 1.920 1.00 79.94 186 LYS A N 1
ATOM 1368 C CA . LYS A 1 186 ? -5.298 -12.167 1.012 1.00 79.94 186 LYS A CA 1
ATOM 1369 C C . LYS A 1 186 ? -4.287 -11.224 0.360 1.00 79.94 186 LYS A C 1
ATOM 1371 O O . LYS A 1 186 ? -4.637 -10.110 -0.017 1.00 79.94 186 LYS A O 1
ATOM 1376 N N . ARG A 1 187 ? -3.028 -11.656 0.260 1.00 81.56 187 ARG A N 1
ATOM 1377 C CA . ARG A 1 187 ? -1.899 -10.791 -0.145 1.00 81.56 187 ARG A CA 1
ATOM 1378 C C . ARG A 1 187 ? -1.039 -11.355 -1.266 1.00 81.56 187 ARG A C 1
ATOM 1380 O O . ARG A 1 187 ? -0.142 -10.666 -1.728 1.00 81.56 187 ARG A O 1
ATOM 1387 N N . ALA A 1 188 ? -1.270 -12.597 -1.673 1.00 91.19 188 ALA A N 1
ATOM 1388 C CA . ALA A 1 188 ? -0.450 -13.246 -2.681 1.00 91.19 188 ALA A CA 1
ATOM 1389 C C . ALA A 1 188 ? -1.080 -13.042 -4.062 1.00 91.19 188 ALA A C 1
ATOM 1391 O O . ALA A 1 188 ? -2.205 -13.489 -4.282 1.00 91.19 188 ALA A O 1
ATOM 1392 N N . LEU A 1 189 ? -0.368 -12.418 -5.010 1.00 91.25 189 LEU A N 1
ATOM 1393 C CA . LEU A 1 189 ? -0.911 -12.210 -6.368 1.00 91.25 189 LEU A CA 1
ATOM 1394 C C . LEU A 1 189 ? -1.264 -13.536 -7.064 1.00 91.25 189 LEU A C 1
ATOM 1396 O O . LEU A 1 189 ? -2.197 -13.582 -7.864 1.00 91.25 189 LEU A O 1
ATOM 1400 N N . LYS A 1 190 ? -0.590 -14.638 -6.699 1.00 94.69 190 LYS A N 1
ATOM 1401 C CA . LYS A 1 190 ? -0.924 -15.991 -7.172 1.00 94.69 190 LYS A CA 1
ATOM 1402 C C . LYS A 1 190 ? -2.342 -16.441 -6.806 1.00 94.69 190 LYS A C 1
ATOM 1404 O O . LYS A 1 190 ? -2.953 -17.200 -7.548 1.00 94.69 190 LYS A O 1
ATOM 1409 N N . GLU A 1 191 ? -2.883 -15.971 -5.679 1.00 91.06 191 GLU A N 1
ATOM 1410 C CA . GLU A 1 191 ? -4.254 -16.290 -5.254 1.00 91.06 191 GLU A CA 1
ATOM 1411 C C . GLU A 1 191 ? -5.308 -15.525 -6.059 1.00 91.06 191 GLU A C 1
ATOM 1413 O O . GLU A 1 191 ? -6.483 -15.885 -6.023 1.00 91.06 191 GLU A O 1
ATOM 1418 N N . PHE A 1 192 ? -4.884 -14.499 -6.800 1.00 87.69 192 PHE A N 1
ATOM 1419 C CA . PHE A 1 192 ? -5.729 -13.690 -7.673 1.00 87.69 192 PHE A CA 1
ATOM 1420 C C . PHE A 1 192 ? -5.523 -14.006 -9.160 1.00 87.69 192 PHE A C 1
ATOM 1422 O O . PHE A 1 192 ? -6.021 -13.278 -10.009 1.00 87.69 192 PHE A O 1
ATOM 1429 N N . GLY A 1 193 ? -4.813 -15.094 -9.480 1.00 88.38 193 GLY A N 1
ATOM 1430 C CA . GLY A 1 193 ? -4.672 -15.597 -10.850 1.00 88.38 193 GLY A CA 1
ATOM 1431 C C . GLY A 1 193 ? -3.375 -15.218 -11.566 1.00 88.38 193 GLY A C 1
ATOM 1432 O O . GLY A 1 193 ? -3.177 -15.659 -12.696 1.00 88.38 193 GLY A O 1
ATOM 1433 N N . MET A 1 194 ? -2.461 -14.474 -10.929 1.00 93.44 194 MET A N 1
ATOM 1434 C CA . MET A 1 194 ? -1.157 -14.167 -11.531 1.00 93.44 194 MET A CA 1
ATOM 1435 C C . MET A 1 194 ? -0.264 -15.413 -11.571 1.00 93.44 194 MET A C 1
ATOM 1437 O O . MET A 1 194 ? -0.029 -16.053 -10.540 1.00 93.44 194 MET A O 1
ATOM 1441 N N . LYS A 1 195 ? 0.301 -15.740 -12.735 1.00 95.06 195 LYS A N 1
ATOM 1442 C CA . LYS A 1 195 ? 1.242 -16.857 -12.856 1.00 95.06 195 LYS A CA 1
ATOM 1443 C C . LYS A 1 195 ? 2.668 -16.424 -12.524 1.00 95.06 195 LYS A C 1
ATOM 1445 O O . LYS A 1 195 ? 3.025 -15.259 -12.645 1.00 95.06 195 LYS A O 1
ATOM 1450 N N . GLU A 1 196 ? 3.506 -17.382 -12.139 1.00 94.62 196 GLU A N 1
ATOM 1451 C CA . GLU A 1 196 ? 4.922 -17.113 -11.849 1.00 94.62 196 GLU A CA 1
ATOM 1452 C C . GLU A 1 196 ? 5.692 -16.666 -13.104 1.00 94.62 196 GLU A C 1
ATOM 1454 O O . GLU A 1 196 ? 6.511 -15.754 -13.045 1.00 94.62 196 GLU A O 1
ATOM 1459 N N . GLU A 1 197 ? 5.362 -17.245 -14.264 1.00 94.69 197 GLU A N 1
ATOM 1460 C CA . GLU A 1 197 ? 5.941 -16.887 -15.570 1.00 94.69 197 GLU A CA 1
ATOM 1461 C C . GLU A 1 197 ? 5.682 -15.424 -15.976 1.00 94.69 197 GLU A C 1
ATOM 1463 O O . GLU A 1 197 ? 6.451 -14.842 -16.741 1.00 94.69 197 GLU A O 1
ATOM 1468 N N . ASP A 1 198 ? 4.641 -14.799 -15.420 1.00 94.88 198 ASP A N 1
ATOM 1469 C CA . ASP A 1 198 ? 4.249 -13.423 -15.723 1.00 94.88 198 ASP A CA 1
ATOM 1470 C C . ASP A 1 198 ? 5.091 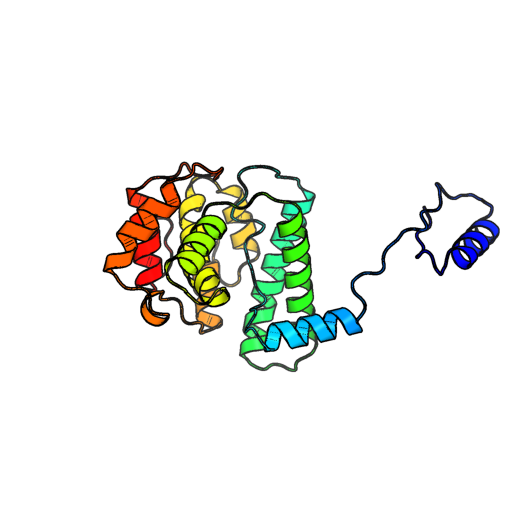-12.368 -14.980 1.00 94.88 198 ASP A C 1
ATOM 1472 O O . ASP A 1 198 ? 5.051 -11.187 -15.335 1.00 94.88 198 ASP A O 1
ATOM 1476 N N . ILE A 1 199 ? 5.879 -12.764 -13.971 1.00 96.12 199 ILE A N 1
ATOM 1477 C CA . ILE A 1 199 ? 6.704 -11.849 -13.156 1.00 96.12 199 ILE A CA 1
ATOM 1478 C C . ILE A 1 199 ? 7.729 -11.103 -14.021 1.00 96.12 199 ILE A C 1
ATOM 1480 O O . ILE A 1 199 ? 7.908 -9.887 -13.879 1.00 96.12 199 ILE A O 1
ATOM 1484 N N . GLU A 1 200 ? 8.385 -11.813 -14.940 1.00 95.81 200 GLU A N 1
ATOM 1485 C CA . GLU A 1 200 ? 9.381 -11.226 -15.840 1.00 95.81 200 GLU A CA 1
ATOM 1486 C C . GLU A 1 200 ? 8.721 -10.188 -16.756 1.00 95.81 200 GLU A C 1
ATOM 1488 O O . GLU A 1 200 ? 9.125 -9.025 -16.791 1.00 95.81 200 GLU A O 1
ATOM 1493 N N . ARG A 1 201 ? 7.597 -10.556 -17.381 1.00 94.75 201 ARG A N 1
ATOM 1494 C CA . ARG A 1 201 ? 6.816 -9.647 -18.225 1.00 94.75 201 ARG A CA 1
ATOM 1495 C C . ARG A 1 201 ? 6.333 -8.411 -17.456 1.00 94.75 201 ARG A C 1
ATOM 1497 O O . ARG A 1 201 ? 6.392 -7.300 -17.981 1.00 94.75 201 ARG A O 1
ATOM 1504 N N . ALA A 1 202 ? 5.874 -8.571 -16.214 1.00 94.06 202 ALA A N 1
ATOM 1505 C CA . ALA A 1 202 ? 5.458 -7.455 -15.363 1.00 94.06 202 ALA A CA 1
ATOM 1506 C C . ALA A 1 202 ? 6.625 -6.496 -15.065 1.00 94.06 202 ALA A C 1
ATOM 1508 O O . ALA A 1 202 ? 6.450 -5.273 -15.090 1.00 94.06 202 ALA A O 1
ATOM 1509 N N . THR A 1 203 ? 7.818 -7.045 -14.822 1.00 95.00 203 THR A N 1
ATOM 1510 C CA . THR A 1 203 ? 9.051 -6.282 -14.581 1.00 95.00 203 THR A CA 1
ATOM 1511 C C . THR A 1 203 ? 9.430 -5.457 -15.807 1.00 95.00 203 THR A C 1
ATOM 1513 O O . THR A 1 203 ? 9.672 -4.254 -15.687 1.00 95.00 203 THR A O 1
ATOM 1516 N N . GLU A 1 204 ? 9.440 -6.080 -16.988 1.00 94.38 204 GLU A N 1
ATOM 1517 C CA . GLU A 1 204 ? 9.739 -5.405 -18.251 1.00 94.38 204 GLU A CA 1
ATOM 1518 C C . GLU A 1 204 ? 8.773 -4.245 -18.495 1.00 94.38 204 GLU A C 1
ATOM 1520 O O . GLU A 1 204 ? 9.216 -3.110 -18.671 1.00 94.38 204 GLU A O 1
ATOM 1525 N N . ILE A 1 205 ? 7.460 -4.497 -18.418 1.00 92.56 205 ILE A N 1
ATOM 1526 C CA . ILE A 1 205 ? 6.436 -3.477 -18.685 1.00 92.56 205 ILE A CA 1
ATOM 1527 C C . ILE A 1 205 ? 6.532 -2.314 -17.692 1.00 92.56 205 ILE A C 1
ATOM 1529 O O . ILE A 1 205 ? 6.434 -1.154 -18.096 1.00 92.56 205 ILE A O 1
ATOM 1533 N N . THR A 1 206 ? 6.789 -2.604 -16.414 1.00 89.94 206 THR A N 1
ATOM 1534 C CA . THR A 1 206 ? 6.972 -1.578 -15.373 1.00 89.94 206 THR A CA 1
ATOM 1535 C C . THR A 1 206 ? 8.157 -0.658 -15.673 1.00 89.94 206 THR A C 1
ATOM 1537 O O . THR A 1 206 ? 8.141 0.509 -15.290 1.00 89.94 206 THR A O 1
ATOM 1540 N N . LEU A 1 207 ? 9.176 -1.153 -16.377 1.00 91.38 207 LEU A N 1
ATOM 1541 C CA . LEU A 1 207 ? 10.388 -0.406 -16.713 1.00 91.38 207 LEU A CA 1
ATOM 1542 C C . LEU A 1 207 ? 10.375 0.213 -18.115 1.00 91.38 207 LEU A C 1
ATOM 1544 O O . LEU A 1 207 ? 11.260 1.012 -18.421 1.00 91.38 207 LEU A O 1
ATOM 1548 N N . LEU A 1 208 ? 9.382 -0.105 -18.955 1.00 88.75 208 LEU A N 1
ATOM 1549 C CA . LEU A 1 208 ? 9.294 0.406 -20.329 1.00 88.75 208 LEU A CA 1
ATOM 1550 C C . LEU A 1 208 ? 9.216 1.934 -20.398 1.00 88.75 208 LEU A C 1
ATOM 1552 O O . LEU A 1 208 ? 9.749 2.535 -21.331 1.00 88.75 208 LEU A O 1
ATOM 1556 N N . ARG A 1 209 ? 8.526 2.576 -19.447 1.00 79.44 209 ARG A N 1
ATOM 1557 C CA . ARG A 1 209 ? 8.392 4.037 -19.402 1.00 79.44 209 ARG A CA 1
ATOM 1558 C C . ARG A 1 209 ? 9.058 4.583 -18.144 1.00 79.44 209 ARG A C 1
ATOM 1560 O O . ARG A 1 209 ? 8.632 4.226 -17.049 1.00 79.44 209 ARG A O 1
ATOM 1567 N N . PRO A 1 210 ? 10.057 5.474 -18.266 1.00 74.56 210 PRO A N 1
ATOM 1568 C CA . PRO A 1 210 ? 10.636 6.113 -17.098 1.00 74.56 210 PRO A CA 1
ATOM 1569 C C . PRO A 1 210 ? 9.592 7.016 -16.436 1.00 74.56 210 PRO A C 1
ATOM 1571 O O . PRO A 1 210 ? 8.973 7.857 -17.089 1.00 74.56 210 PRO A O 1
ATOM 1574 N N . TYR A 1 211 ? 9.426 6.859 -15.129 1.00 77.94 211 TYR A N 1
ATOM 1575 C CA . TYR A 1 211 ? 8.613 7.730 -14.288 1.00 77.94 211 TYR A CA 1
ATOM 1576 C C . TYR A 1 211 ? 9.406 8.160 -13.055 1.00 77.94 211 TYR A C 1
ATOM 1578 O O . TYR A 1 211 ? 10.427 7.568 -12.700 1.00 77.94 211 TYR A O 1
ATOM 1586 N N . GLN A 1 212 ? 8.943 9.226 -12.408 1.00 75.69 212 GLN A N 1
ATOM 1587 C CA . GLN A 1 212 ? 9.577 9.751 -11.205 1.00 75.69 212 GLN A CA 1
ATOM 1588 C C . GLN A 1 212 ? 9.282 8.835 -10.012 1.00 75.69 212 GLN A C 1
ATOM 1590 O O . GLN A 1 212 ? 8.130 8.518 -9.723 1.00 75.69 212 GLN A O 1
ATOM 1595 N N . ASN A 1 213 ? 10.327 8.420 -9.301 1.00 80.69 213 ASN A N 1
ATOM 1596 C CA . ASN A 1 213 ? 10.223 7.658 -8.061 1.00 80.69 213 ASN A CA 1
ATOM 1597 C C . ASN A 1 213 ? 11.372 8.074 -7.120 1.00 80.69 213 ASN A C 1
ATOM 1599 O O . ASN A 1 213 ? 12.475 8.312 -7.618 1.00 80.69 213 ASN A O 1
ATOM 1603 N N . PRO A 1 214 ? 11.162 8.165 -5.788 1.00 79.00 214 PRO A N 1
ATOM 1604 C CA . PRO A 1 214 ? 12.206 8.594 -4.850 1.00 79.00 214 PRO A CA 1
ATOM 1605 C C . PRO A 1 214 ? 13.493 7.769 -4.940 1.00 79.00 214 PRO A C 1
ATOM 1607 O O . PRO A 1 214 ? 14.593 8.319 -4.908 1.00 79.00 214 PRO A O 1
ATOM 1610 N N . ARG A 1 215 ? 13.362 6.444 -5.072 1.00 84.50 215 ARG A N 1
ATOM 1611 C CA . ARG A 1 215 ? 14.479 5.541 -5.355 1.00 84.50 215 ARG A CA 1
ATOM 1612 C C . ARG A 1 215 ? 14.566 5.291 -6.856 1.00 84.50 215 ARG A C 1
ATOM 1614 O O . ARG A 1 215 ? 13.557 4.993 -7.494 1.00 84.50 215 ARG A O 1
ATOM 1621 N N . LYS A 1 216 ? 15.773 5.363 -7.419 1.00 88.31 216 LYS A N 1
ATOM 1622 C CA . LYS A 1 216 ? 16.005 4.997 -8.821 1.00 88.31 216 LYS A CA 1
ATOM 1623 C C . LYS A 1 216 ? 15.532 3.563 -9.067 1.00 88.31 216 LYS A C 1
ATOM 1625 O O . LYS A 1 216 ? 15.938 2.667 -8.335 1.00 88.31 216 LYS A O 1
ATOM 1630 N N . LEU A 1 217 ? 14.719 3.387 -10.106 1.00 89.88 217 LEU A N 1
ATOM 1631 C CA . LEU A 1 217 ? 14.191 2.092 -10.517 1.00 89.88 217 LEU A CA 1
ATOM 1632 C C . LEU A 1 217 ? 15.335 1.169 -10.957 1.00 89.88 217 LEU A C 1
ATOM 1634 O O . LEU A 1 217 ? 16.154 1.544 -11.799 1.00 89.88 217 LEU A O 1
ATOM 1638 N N . ASP A 1 218 ? 15.373 -0.028 -10.380 1.00 93.19 218 ASP A N 1
ATOM 1639 C CA . ASP A 1 218 ? 16.349 -1.075 -10.672 1.00 93.19 218 ASP A CA 1
ATOM 1640 C C . ASP A 1 218 ? 15.613 -2.359 -11.049 1.00 93.19 218 ASP A C 1
ATO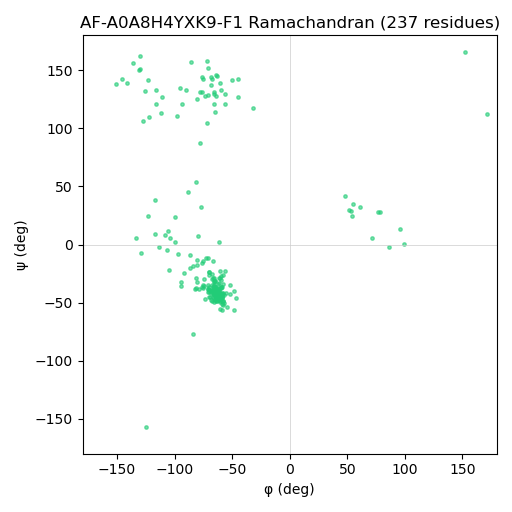M 1642 O O . ASP A 1 218 ? 14.689 -2.776 -10.346 1.00 93.19 218 ASP A O 1
ATOM 1646 N N . ARG A 1 219 ? 16.029 -2.987 -12.154 1.00 94.19 219 ARG A N 1
ATOM 1647 C CA . ARG A 1 219 ? 15.359 -4.171 -12.697 1.00 94.19 219 ARG A CA 1
ATOM 1648 C C . ARG A 1 219 ? 15.369 -5.346 -11.732 1.00 94.19 219 ARG A C 1
ATOM 1650 O O . ARG A 1 219 ? 14.328 -5.967 -11.544 1.00 94.19 219 ARG A O 1
ATOM 1657 N N . SER A 1 220 ? 16.516 -5.644 -11.127 1.00 95.06 220 SER A N 1
ATOM 1658 C CA . SER A 1 220 ? 16.646 -6.797 -10.231 1.00 95.06 220 SER A CA 1
ATOM 1659 C C . SER A 1 220 ? 15.776 -6.637 -8.986 1.00 95.06 220 SER A C 1
ATOM 1661 O O . SER A 1 220 ? 15.083 -7.567 -8.578 1.00 95.06 220 SER A O 1
ATOM 1663 N N . LEU A 1 221 ? 15.734 -5.422 -8.439 1.00 94.31 221 LEU A N 1
ATOM 1664 C CA . LEU A 1 221 ? 14.969 -5.120 -7.237 1.00 94.31 221 LEU A CA 1
ATOM 1665 C C . LEU A 1 221 ? 13.459 -5.052 -7.496 1.00 94.31 221 LEU A C 1
ATOM 1667 O O . LEU A 1 221 ? 12.680 -5.466 -6.643 1.00 94.31 221 LEU A O 1
ATOM 1671 N N . ILE A 1 222 ? 13.031 -4.552 -8.661 1.00 94.31 222 ILE A N 1
ATOM 1672 C CA . ILE A 1 222 ? 11.611 -4.556 -9.054 1.00 94.31 222 ILE A CA 1
ATOM 1673 C C . ILE A 1 222 ? 11.131 -5.981 -9.319 1.00 94.31 222 ILE A C 1
ATOM 1675 O O . ILE A 1 222 ? 10.048 -6.344 -8.868 1.00 94.31 222 ILE A O 1
ATOM 1679 N N . HIS A 1 223 ? 11.946 -6.802 -9.983 1.00 95.81 223 HIS A N 1
ATOM 1680 C CA . HIS A 1 223 ? 11.634 -8.213 -10.179 1.00 95.81 223 HIS A CA 1
ATOM 1681 C C . HIS A 1 223 ? 11.434 -8.926 -8.835 1.00 95.81 223 HIS A C 1
ATOM 1683 O O . HIS A 1 223 ? 10.425 -9.598 -8.625 1.00 95.81 223 HIS A O 1
ATOM 1689 N N . GLU A 1 224 ? 12.355 -8.734 -7.886 1.00 96.31 224 GLU A N 1
ATOM 1690 C CA . GLU A 1 224 ? 12.239 -9.333 -6.553 1.00 96.31 224 GLU A CA 1
ATOM 1691 C C . GLU A 1 224 ? 11.044 -8.783 -5.760 1.00 96.31 224 GLU A C 1
ATOM 1693 O O . GLU A 1 224 ? 10.363 -9.535 -5.063 1.00 96.31 224 GLU A O 1
ATOM 1698 N N . LEU A 1 225 ? 10.725 -7.494 -5.902 1.00 95.12 225 LEU A N 1
ATOM 1699 C CA . LEU A 1 225 ? 9.513 -6.903 -5.335 1.00 95.12 225 LEU A CA 1
ATOM 1700 C C . LEU A 1 225 ? 8.253 -7.613 -5.842 1.00 95.12 225 LEU A C 1
ATOM 1702 O O . LEU A 1 225 ? 7.399 -7.986 -5.035 1.00 95.12 225 LEU A O 1
ATOM 1706 N N . ILE A 1 226 ? 8.141 -7.815 -7.159 1.00 95.88 226 ILE A N 1
ATOM 1707 C CA . ILE A 1 226 ? 6.977 -8.471 -7.767 1.00 95.88 226 ILE A CA 1
ATOM 1708 C C . ILE A 1 226 ? 6.923 -9.939 -7.340 1.00 95.88 226 ILE A C 1
ATOM 1710 O O . ILE A 1 226 ? 5.852 -10.421 -6.981 1.00 95.88 226 ILE A O 1
ATOM 1714 N N . ARG A 1 227 ? 8.066 -10.634 -7.285 1.00 96.88 227 ARG A N 1
ATOM 1715 C CA . ARG A 1 227 ? 8.149 -12.020 -6.802 1.00 96.88 227 ARG A CA 1
ATOM 1716 C C . ARG A 1 227 ? 7.649 -12.161 -5.362 1.00 96.88 227 ARG A C 1
ATOM 1718 O O . ARG A 1 227 ? 6.866 -13.064 -5.069 1.00 96.88 227 ARG A O 1
ATOM 1725 N N . ARG A 1 228 ? 8.057 -11.258 -4.463 1.00 95.88 228 ARG A N 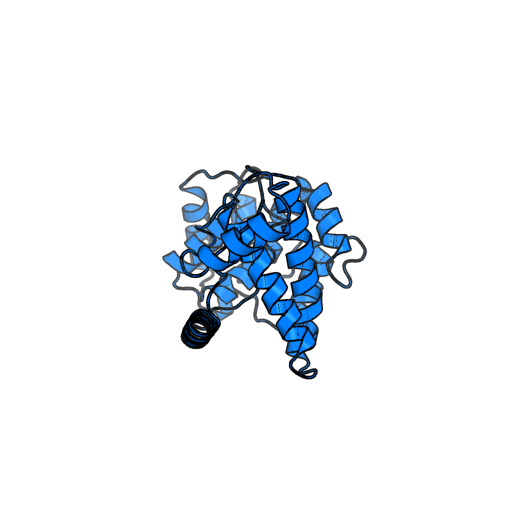1
ATOM 1726 C CA . ARG A 1 228 ? 7.602 -11.250 -3.060 1.00 95.88 228 ARG A CA 1
ATOM 1727 C C . ARG A 1 228 ? 6.100 -10.995 -2.948 1.00 95.88 228 ARG A C 1
ATOM 1729 O O . ARG A 1 228 ? 5.424 -11.721 -2.217 1.00 95.88 228 ARG A O 1
ATOM 1736 N N . ALA A 1 229 ? 5.580 -10.030 -3.710 1.00 94.75 229 ALA A N 1
ATOM 1737 C CA . ALA A 1 229 ? 4.144 -9.750 -3.783 1.00 94.75 229 ALA A CA 1
ATOM 1738 C C . ALA A 1 229 ? 3.358 -10.944 -4.354 1.00 94.75 229 ALA A C 1
ATOM 1740 O O . ALA A 1 229 ? 2.293 -11.304 -3.856 1.00 94.75 229 ALA A O 1
ATOM 1741 N N . TRP A 1 230 ? 3.909 -11.621 -5.363 1.00 96.75 230 TRP A N 1
ATOM 1742 C CA . TRP A 1 230 ? 3.326 -12.827 -5.944 1.00 96.75 230 TRP A CA 1
ATOM 1743 C C . TRP A 1 230 ? 3.245 -13.978 -4.941 1.00 96.75 230 TRP A C 1
ATOM 1745 O O . TRP A 1 230 ? 2.195 -14.613 -4.809 1.00 96.75 230 TRP A O 1
ATOM 1755 N N . ALA A 1 231 ? 4.320 -14.202 -4.184 1.00 95.25 231 ALA A N 1
ATOM 1756 C CA . ALA A 1 231 ? 4.385 -15.240 -3.164 1.00 95.25 231 ALA A CA 1
ATOM 1757 C C . ALA A 1 231 ? 3.507 -14.940 -1.934 1.00 95.25 231 ALA A C 1
ATOM 1759 O O . ALA A 1 231 ? 3.102 -15.883 -1.246 1.00 95.25 231 ALA A O 1
ATOM 1760 N N . GLY A 1 232 ? 3.190 -13.663 -1.679 1.00 91.81 232 GLY A N 1
ATOM 1761 C CA . GLY A 1 232 ? 2.503 -13.196 -0.471 1.00 91.81 232 GLY A CA 1
ATOM 1762 C C . GLY A 1 232 ? 3.428 -13.096 0.744 1.00 91.81 232 GLY A C 1
ATOM 1763 O O . GLY A 1 232 ? 2.986 -13.276 1.881 1.00 91.81 232 GLY A O 1
ATOM 1764 N N . GLU A 1 233 ? 4.721 -12.872 0.513 1.00 93.50 233 GLU A N 1
ATOM 1765 C CA . GLU A 1 233 ? 5.717 -12.755 1.578 1.00 93.50 233 GLU A CA 1
ATOM 1766 C C . GLU A 1 233 ? 5.550 -11.441 2.363 1.00 93.50 233 GLU A C 1
ATOM 1768 O O . GLU A 1 233 ? 5.099 -10.440 1.812 1.00 93.50 233 GLU A O 1
ATOM 1773 N N . PRO A 1 234 ? 5.939 -11.381 3.650 1.00 89.69 234 PRO A N 1
ATOM 1774 C CA . PRO A 1 234 ? 6.018 -10.110 4.364 1.00 89.69 234 PRO A CA 1
ATOM 1775 C C . PRO A 1 234 ? 7.016 -9.163 3.692 1.00 89.69 234 PRO A C 1
ATOM 1777 O O . PRO A 1 234 ? 8.115 -9.579 3.315 1.00 89.69 234 PRO A O 1
ATOM 1780 N N . ALA A 1 235 ? 6.678 -7.877 3.591 1.00 88.31 235 ALA A N 1
ATOM 1781 C CA . ALA A 1 235 ? 7.609 -6.896 3.047 1.00 88.31 235 ALA A CA 1
ATOM 1782 C C . ALA A 1 235 ? 8.804 -6.681 3.985 1.00 88.31 235 ALA A C 1
ATOM 1784 O O . ALA A 1 235 ? 8.658 -6.704 5.209 1.00 88.31 235 ALA A O 1
ATOM 1785 N N . ARG A 1 236 ? 9.984 -6.461 3.399 1.00 88.94 236 ARG A N 1
ATOM 1786 C CA . ARG A 1 236 ? 11.255 -6.229 4.097 1.00 88.94 236 ARG A CA 1
ATOM 1787 C C . ARG A 1 236 ? 12.047 -5.163 3.348 1.00 88.94 236 ARG A C 1
ATOM 1789 O O . ARG A 1 236 ? 12.073 -5.179 2.119 1.00 88.94 236 ARG A O 1
ATOM 1796 N N . ALA A 1 237 ? 12.678 -4.254 4.086 1.00 80.81 237 ALA A N 1
ATOM 1797 C CA . ALA A 1 237 ? 13.550 -3.209 3.544 1.00 80.81 237 ALA A CA 1
ATOM 1798 C C . ALA A 1 237 ? 15.010 -3.699 3.420 1.00 80.81 237 ALA A C 1
ATOM 1800 O O . ALA A 1 237 ? 15.941 -3.024 3.848 1.00 80.81 237 ALA A O 1
ATOM 1801 N N . ASP A 1 238 ? 15.194 -4.910 2.894 1.00 78.50 238 ASP A N 1
ATOM 1802 C CA . ASP A 1 238 ? 16.485 -5.575 2.652 1.00 78.50 238 ASP A CA 1
ATOM 1803 C C . ASP A 1 238 ? 16.894 -5.561 1.165 1.00 78.50 238 ASP A C 1
ATOM 1805 O O . ASP A 1 238 ? 17.900 -6.163 0.793 1.00 78.50 238 ASP A O 1
ATOM 1809 N N . LEU A 1 239 ? 16.106 -4.869 0.333 1.00 60.81 239 LEU A N 1
ATOM 1810 C CA . LEU A 1 239 ? 16.329 -4.636 -1.096 1.00 60.81 239 LEU A CA 1
ATOM 1811 C C . LEU A 1 239 ? 17.064 -3.324 -1.349 1.00 60.81 239 LEU A C 1
ATOM 1813 O O . LEU A 1 239 ? 16.722 -2.300 -0.715 1.00 60.81 239 LEU A O 1
#

Radius of gyration: 20.91 Å; Cα contacts (8 Å, |Δi|>4): 323; chains: 1; bounding box: 45×63×38 Å

=== Feature glossary ===
Annotated list of the representations used here:

Nearest PDB structures. The Foldseek neighbor list gives the closest experimentally determined structures in the PDB, ranked by structural alignment. TM-score near 1 means near-identical fold; near 0.3 means only rough topology match. This is how one finds what a novel AlphaFold prediction most resembles in the solved-structure universe.

Foldseek 3Di. Foldseek's 3Di representation compresses backbone geometry into a per-residue letter drawn from a learned twenty-state alphabet. It captures the tertiary interaction pattern around each residue — which residues are packed against it in space, regardless of where they are in sequence.

Radius of gyration, Cα contacts, bounding box. Radius of gyration (Rg) is the root-mean-square 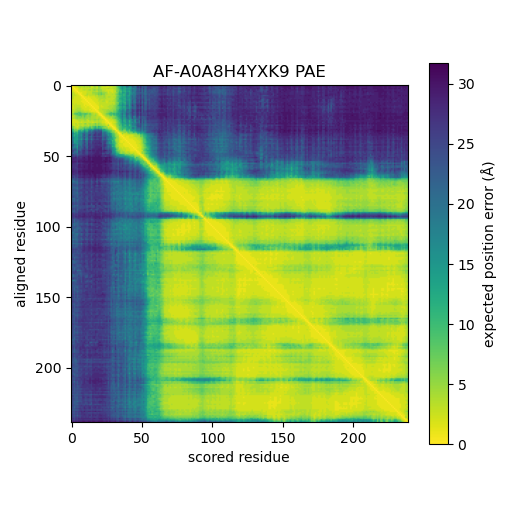distance of Cα atoms from their centroid — a single number for overall size and compactness. A globular domain of N residues has Rg ≈ 2.2·N^0.38 Å; an extended or disordered chain has a much larger Rg. The Cα contact count is the number of residue pairs whose Cα atoms are within 8 Å and are more than four positions apart in sequence — a standard proxy for tertiary packing density. The bounding box is the smallest axis-aligned box enclosing all Cα atoms.

InterPro / GO / CATH / organism. The annotation block draws on four external resources. InterPro: which protein families and domains the sequence belongs to. GO: standardized terms for what the protein does, what process it participates in, and where in the cell it acts. CATH: which structural fold it has in the CATH hierarchy. Organism: the species of origin.

mmCIF coordinates. The mmCIF block holds the 3D Cartesian coordinates of each backbone atom (N, Cα, C, O) in ångströms. mmCIF is the PDB's canonical archive format — a tagged-loop text representation of the atomic model.

pLDDT. pLDDT is the predicted lDDT-Cα score: AlphaFold's confidence that the local environment of each residue (all inter-atomic distances within 15 Å) is correctly placed. It is a per-residue number between 0 and 100, with higher meaning more reliable.

Backbone torsions (φ/ψ). φ (phi) and ψ (psi) are the two rotatable backbone dihedrals per residue: φ is the C(i-1)–N–Cα–C torsion, ψ is the N–Cα–C–N(i+1) torsion, both in degrees on (−180°, 180°]. α-helical residues cluster near (−60°, −45°); β-strand residues near (−120°, +130°). A Ramachandran plot is simply a scatter of (φ, ψ) for every residue.

B-factor. For experimental (PDB) structures, the B-factor (temperature factor) quantifies the positional spread of each atom in the crystal — a combination of thermal vibration and static disorder — in units of Å². High B-factors mark flexible loops or poorly resolved regions; low B-factors mark the rigid, well-ordered core.

Secondary structure (3-state, P-SEA). SS3 is a coarse helix/strand/coil call (letters a/b/c) made by the P-SEA algorithm from inter-Cα distances and dihedrals. It is less detailed than DSSP but needs only Cα positions.

Predicted aligned error. Predicted aligned error is AlphaFold's pairwise confidence. Unlike pLDDT (per-residue), PAE is per-residue-pair and captures whether two parts of the structure are correctly placed relative to each other. Units are ångströms of expected positional error.

Solvent-accessible surface area. Solvent-accessible surface area (SASA) is the area in Å² traced out by the centre of a 1.4 Å probe sphere (a water molecule) rolled over the protein's van der Waals surface (Shrake–Rupley / Lee–Richards construction). Buried residues have near-zero SASA; fully exposed residues can exceed 200 Å². The total SASA scales roughly with the number of surface residues.

Secondary structure (8-state, DSSP). The SS8 string is DSSP's per-residue secondary-structure call. α-helix (H) means an i→i+4 H-bond ladder; β-strand (E) means the residue participates in a β-sheet; 3₁₀ (G) and π (I) are tighter and wider helices; T/S are turns/bends; '-' is loop.

Rendered structure images. Structure images are PyMOL renders from six orthogonal camera directions. Cartoon representation draws helices as coils and strands as arrows; sticks shows the backbone as bonds; surface shows the solvent-excluded envelope. Rainbow coloring maps sequence position to hue (blue→red, N→C); chain coloring assigns a distinct color per polypeptide.

Sequence. The amino-acid sequence is the protein's primary structure: the linear order of residues from the N-terminus to the C-terminus, written in one-letter code. Everything else here — the 3D coordinates, the secondary structure, the domain annotations — is ultimately a consequence of this string.

Contact-map, Ramachandran, and PAE plots. Three diagnostic plots accompany the record. The Cα contact map visualizes the tertiary structure as a 2D adjacency matrix (8 Å cutoff, sequence-local contacts suppressed). The Ramachandran plot shows the distribution of backbone (φ, ψ) torsions, with points in the α and β basins reflecting secondary structure content. The PAE plot shows AlphaFold's inter-residue confidence as a color matrix.